Protein AF-A0A1V8UUQ1-F1 (afdb_monomer_lite)

Structure (mmCIF, N/CA/C/O backbone):
data_AF-A0A1V8UUQ1-F1
#
_entry.id   AF-A0A1V8UUQ1-F1
#
loop_
_atom_site.group_PDB
_atom_site.id
_atom_site.type_symbol
_atom_site.label_atom_id
_atom_site.label_alt_id
_atom_site.label_comp_id
_atom_site.label_asym_id
_atom_site.label_entity_id
_atom_site.label_seq_id
_atom_site.pdbx_PDB_ins_code
_atom_site.Cartn_x
_atom_site.Cartn_y
_atom_site.Cartn_z
_atom_site.occupancy
_atom_site.B_iso_or_equiv
_atom_site.auth_seq_id
_atom_site.auth_comp_id
_atom_site.auth_asym_id
_atom_site.auth_atom_id
_atom_site.pdbx_PDB_model_num
ATOM 1 N N . MET A 1 1 ? -31.340 -26.905 70.940 1.00 46.72 1 MET A N 1
ATOM 2 C CA . MET A 1 1 ? -30.505 -25.679 70.904 1.00 46.72 1 MET A CA 1
ATOM 3 C C . MET A 1 1 ? -30.247 -25.117 69.486 1.00 46.72 1 MET A C 1
ATOM 5 O O . MET A 1 1 ? -29.426 -24.225 69.368 1.00 46.72 1 MET A O 1
ATOM 9 N N . ASN A 1 2 ? -30.979 -25.515 68.425 1.00 52.94 2 ASN A N 1
ATOM 10 C CA . ASN A 1 2 ? -30.712 -25.061 67.036 1.00 52.94 2 ASN A CA 1
ATOM 11 C C . ASN A 1 2 ? -31.593 -23.905 66.507 1.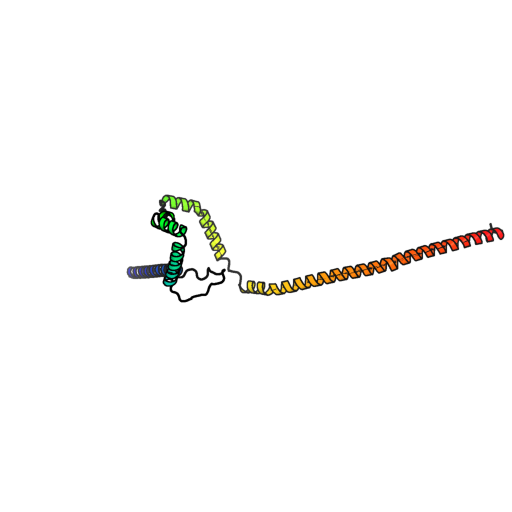00 52.94 2 ASN A C 1
ATOM 13 O O . ASN A 1 2 ? -31.320 -23.375 65.431 1.00 52.94 2 ASN A O 1
ATOM 17 N N . ALA A 1 3 ? -32.635 -23.490 67.236 1.00 52.47 3 ALA A N 1
ATOM 18 C CA . ALA A 1 3 ? -33.565 -22.457 66.761 1.00 52.47 3 ALA A CA 1
ATOM 19 C C . ALA A 1 3 ? -32.987 -21.029 66.850 1.00 52.47 3 ALA A C 1
ATOM 21 O O . ALA A 1 3 ? -33.210 -20.221 65.953 1.00 52.47 3 ALA A O 1
ATOM 22 N N . ASN A 1 4 ? -32.172 -20.733 67.872 1.00 51.66 4 ASN A N 1
ATOM 23 C CA . ASN A 1 4 ? -31.597 -19.392 68.046 1.00 51.66 4 ASN A CA 1
ATOM 24 C C . ASN A 1 4 ? -30.480 -19.078 67.045 1.00 51.66 4 ASN A C 1
ATOM 26 O O . ASN A 1 4 ? -30.336 -17.928 66.649 1.00 51.66 4 ASN A O 1
ATOM 30 N N . SER A 1 5 ? -29.714 -20.079 66.597 1.00 51.94 5 SER A N 1
ATOM 31 C CA . SER A 1 5 ? -28.612 -19.851 65.653 1.00 51.94 5 SER A CA 1
ATOM 32 C C . SER A 1 5 ? -29.128 -19.498 64.250 1.00 51.94 5 SER A C 1
ATOM 34 O O . SER A 1 5 ? -28.604 -18.583 63.626 1.00 51.94 5 SER A O 1
ATOM 36 N N . SER A 1 6 ? -30.229 -20.124 63.817 1.00 55.09 6 SER A N 1
ATOM 37 C CA . SER A 1 6 ? -30.863 -19.851 62.515 1.00 55.09 6 SER A CA 1
ATOM 38 C C . SER A 1 6 ? -31.590 -18.497 62.476 1.00 55.09 6 SER A C 1
ATOM 40 O O . SER A 1 6 ? -31.619 -17.828 61.445 1.00 55.09 6 SER A O 1
ATOM 42 N N . ALA A 1 7 ? -32.160 -18.056 63.605 1.00 55.59 7 ALA A N 1
ATOM 43 C CA . ALA A 1 7 ? -32.765 -16.728 63.716 1.00 55.59 7 ALA A CA 1
ATOM 44 C C . ALA A 1 7 ? -31.702 -15.616 63.644 1.00 55.59 7 ALA A C 1
ATOM 46 O O . ALA A 1 7 ? -31.907 -14.604 62.983 1.00 55.59 7 ALA A O 1
ATOM 47 N N . MET A 1 8 ? -30.538 -15.836 64.261 1.00 54.72 8 MET A N 1
ATOM 48 C CA . MET A 1 8 ? -29.443 -14.864 64.293 1.00 54.72 8 MET A CA 1
ATOM 49 C C . MET A 1 8 ? -28.765 -14.697 62.923 1.00 54.72 8 MET A C 1
ATOM 51 O O . MET A 1 8 ? -28.386 -13.585 62.571 1.00 54.72 8 MET A O 1
ATOM 55 N N . THR A 1 9 ? -28.666 -15.761 62.117 1.00 58.84 9 THR A N 1
ATOM 56 C CA . THR A 1 9 ? -28.134 -15.686 60.742 1.00 58.84 9 THR A CA 1
ATOM 57 C C . THR A 1 9 ? -29.096 -15.030 59.753 1.00 58.84 9 THR A C 1
ATOM 59 O O . THR A 1 9 ? -28.657 -14.382 58.807 1.00 58.84 9 THR A O 1
ATOM 62 N N . ASN A 1 10 ? -30.409 -15.167 59.959 1.00 61.19 10 ASN A N 1
ATOM 63 C CA . ASN A 1 10 ? -31.399 -14.539 59.082 1.00 61.19 10 ASN A CA 1
ATOM 64 C C . ASN A 1 10 ? -31.470 -13.024 59.303 1.00 61.19 10 ASN A C 1
ATOM 66 O O . ASN A 1 10 ? -31.579 -12.276 58.334 1.00 61.19 10 ASN A O 1
ATOM 70 N N . THR A 1 11 ? -31.343 -12.566 60.552 1.00 64.25 11 THR A N 1
ATOM 71 C CA . THR A 1 11 ? -31.292 -11.130 60.861 1.00 64.25 11 THR A CA 1
ATOM 72 C C . THR A 1 11 ? -30.030 -10.483 60.292 1.00 64.25 11 THR A C 1
ATOM 74 O O . THR A 1 11 ? -30.124 -9.460 59.627 1.00 64.25 11 THR A O 1
ATOM 77 N N . THR A 1 12 ? -28.857 -11.114 60.427 1.00 68.31 12 THR A N 1
ATOM 78 C CA . THR A 1 12 ? -27.609 -10.555 59.873 1.00 68.31 12 THR A CA 1
ATOM 79 C C . THR A 1 12 ? -27.590 -10.531 58.344 1.00 68.31 12 THR A C 1
ATOM 81 O O . THR A 1 12 ? -27.044 -9.599 57.751 1.00 68.31 12 THR A O 1
ATOM 84 N N . MET A 1 13 ? -28.215 -11.511 57.679 1.00 64.00 13 MET A N 1
ATOM 85 C CA . MET A 1 13 ? -28.396 -11.474 56.225 1.00 64.00 13 MET A CA 1
ATOM 86 C C . MET A 1 13 ? -29.373 -10.380 55.781 1.00 64.00 13 MET A C 1
ATOM 88 O O . MET A 1 13 ? -29.101 -9.709 54.784 1.00 64.00 13 MET A O 1
ATOM 92 N N . ALA A 1 14 ? -30.470 -10.159 56.512 1.00 71.00 14 ALA A N 1
ATOM 93 C CA . ALA A 1 14 ? -31.404 -9.068 56.230 1.00 71.00 14 ALA A CA 1
ATOM 94 C C . ALA A 1 14 ? -30.738 -7.692 56.419 1.00 71.00 14 ALA A C 1
ATOM 96 O O . ALA A 1 14 ? -30.859 -6.818 55.558 1.00 71.00 14 ALA A O 1
ATOM 97 N N . ASP A 1 15 ? -29.944 -7.525 57.477 1.00 75.38 15 ASP A N 1
ATOM 98 C CA . ASP A 1 15 ? -29.190 -6.296 57.737 1.00 75.38 15 ASP A CA 1
ATOM 99 C C . ASP A 1 15 ? -28.180 -6.014 56.612 1.00 75.38 15 ASP A C 1
ATOM 101 O O . ASP A 1 15 ? -28.097 -4.898 56.100 1.00 75.38 15 ASP A O 1
ATOM 105 N N . HIS A 1 16 ? -27.470 -7.034 56.128 1.00 79.50 16 HIS A N 1
ATOM 106 C CA . HIS A 1 16 ? -26.532 -6.875 55.015 1.00 79.50 16 HIS A CA 1
ATOM 107 C C . HIS A 1 16 ? -27.228 -6.526 53.686 1.00 79.50 16 HIS A C 1
ATOM 109 O O . HIS A 1 16 ? -26.730 -5.695 52.923 1.00 79.50 16 HIS A O 1
ATOM 115 N N . GLN A 1 17 ? -28.396 -7.113 53.409 1.00 80.31 17 GLN A N 1
ATOM 116 C CA . GLN A 1 17 ? -29.186 -6.797 52.213 1.00 80.31 17 GLN A CA 1
ATOM 117 C C . GLN A 1 17 ? -29.691 -5.349 52.222 1.00 80.31 17 GLN A C 1
ATOM 119 O O . GLN A 1 17 ? -29.630 -4.670 51.194 1.00 80.31 17 GLN A O 1
ATOM 124 N N . THR A 1 18 ? -30.131 -4.839 53.375 1.00 89.94 18 THR A N 1
ATOM 125 C CA . THR A 1 18 ? -30.572 -3.438 53.485 1.00 89.94 18 THR A CA 1
ATOM 126 C C . THR A 1 18 ? -29.416 -2.458 53.291 1.00 89.94 18 THR A C 1
ATOM 128 O O . THR A 1 18 ? -29.567 -1.469 52.574 1.00 89.94 18 THR A O 1
ATOM 131 N N . VAL A 1 19 ? -28.231 -2.753 53.835 1.00 90.81 19 VAL A N 1
ATOM 132 C CA . VAL A 1 19 ? -27.026 -1.936 53.621 1.00 90.81 19 VAL A CA 1
ATOM 133 C C . VAL A 1 19 ? -26.612 -1.930 52.149 1.00 90.81 19 VAL A C 1
ATOM 135 O O . VAL A 1 19 ? -26.262 -0.875 51.617 1.00 90.81 19 VAL A O 1
ATOM 138 N N . GLN A 1 20 ? -26.697 -3.069 51.459 1.00 88.31 20 GLN A N 1
ATOM 139 C CA . GLN A 1 20 ? -26.403 -3.138 50.027 1.00 88.31 20 GLN A CA 1
ATOM 140 C C . GLN A 1 20 ? -27.400 -2.338 49.178 1.00 88.31 20 GLN A C 1
ATOM 142 O O . GLN A 1 20 ? -26.966 -1.626 48.268 1.00 88.31 20 GLN A O 1
ATOM 147 N N . ASP A 1 21 ? -28.703 -2.387 49.478 1.00 89.62 21 ASP A N 1
ATOM 148 C CA . ASP A 1 21 ? -29.697 -1.572 48.763 1.00 89.62 21 ASP A CA 1
ATOM 149 C C . ASP A 1 21 ? -29.485 -0.073 49.028 1.00 89.62 21 ASP A C 1
ATOM 151 O O . ASP A 1 21 ? -29.494 0.741 48.102 1.00 89.62 21 ASP A O 1
ATOM 155 N N . LEU A 1 22 ? -29.176 0.303 50.274 1.00 93.00 22 LEU A N 1
ATOM 156 C CA . LEU A 1 22 ? -28.817 1.679 50.622 1.00 93.00 22 LEU A CA 1
ATOM 157 C C . LEU A 1 22 ? -27.557 2.140 49.887 1.00 93.00 22 LEU A C 1
ATOM 159 O O . LEU A 1 22 ? -27.530 3.248 49.352 1.00 93.00 22 LEU A O 1
ATOM 163 N N . GLN A 1 23 ? -26.534 1.293 49.786 1.00 91.06 23 GLN A N 1
ATOM 164 C CA . GLN A 1 23 ? -25.314 1.614 49.053 1.00 91.06 23 GLN A CA 1
ATOM 165 C C . GLN A 1 23 ? -25.575 1.746 47.545 1.00 91.06 23 GLN A C 1
ATOM 167 O O . GLN A 1 23 ? -25.037 2.653 46.906 1.00 91.06 23 GLN A O 1
ATOM 172 N N . ALA A 1 24 ? -26.405 0.879 46.962 1.00 87.44 24 ALA A N 1
ATOM 173 C CA . ALA A 1 24 ? -26.795 0.963 45.557 1.00 87.44 24 ALA A CA 1
ATOM 174 C C . ALA A 1 24 ? -27.589 2.247 45.271 1.00 87.44 24 ALA A C 1
ATOM 176 O O . ALA A 1 24 ? -27.317 2.946 44.290 1.00 87.44 24 ALA A O 1
ATOM 177 N N . ARG A 1 25 ? -28.523 2.606 46.157 1.00 91.56 25 ARG A N 1
ATOM 178 C CA . ARG A 1 25 ? -29.279 3.862 46.090 1.00 91.56 25 ARG A CA 1
ATOM 179 C C . ARG A 1 25 ? -28.373 5.079 46.234 1.00 91.56 25 ARG A C 1
ATOM 181 O O . ARG A 1 25 ? -28.502 6.012 45.448 1.00 91.56 25 ARG A O 1
ATOM 188 N N . LEU A 1 26 ? -27.424 5.057 47.170 1.00 89.19 26 LEU A N 1
ATOM 189 C CA . LEU A 1 26 ? -26.479 6.153 47.372 1.00 89.19 26 LEU A CA 1
ATOM 190 C C . LEU A 1 26 ? -25.605 6.341 46.132 1.00 89.19 26 LEU A C 1
ATOM 192 O O . LEU A 1 26 ? -25.512 7.452 45.631 1.00 89.19 26 LEU A O 1
ATOM 196 N N . LYS A 1 27 ? -25.079 5.258 45.548 1.00 82.62 27 LYS A N 1
ATOM 197 C CA . LYS A 1 27 ? -24.333 5.314 44.280 1.00 82.62 27 LYS A CA 1
ATOM 198 C C . LYS A 1 27 ? -25.161 5.914 43.140 1.00 82.62 27 LYS A C 1
ATOM 200 O O . LYS A 1 27 ? -24.639 6.731 42.387 1.00 82.62 27 LYS A O 1
ATOM 205 N N . ARG A 1 28 ? -26.448 5.566 43.029 1.00 83.81 28 ARG A N 1
ATOM 206 C CA . ARG A 1 28 ? -27.361 6.160 42.033 1.00 83.81 28 ARG A CA 1
ATOM 207 C C . ARG A 1 28 ? -27.616 7.646 42.288 1.00 83.81 28 ARG A C 1
ATOM 209 O O . ARG A 1 28 ? -27.615 8.417 41.336 1.00 83.81 28 ARG A O 1
ATOM 216 N N . LEU A 1 29 ? -27.793 8.060 43.544 1.00 84.94 29 LEU A N 1
ATOM 217 C CA . LEU A 1 29 ? -27.952 9.473 43.904 1.00 84.94 29 LEU A CA 1
ATOM 218 C C . LEU A 1 29 ? -26.674 10.266 43.629 1.00 84.94 29 LEU A C 1
ATOM 220 O O . LEU A 1 29 ? -26.731 11.341 43.039 1.00 84.94 29 LEU A O 1
ATOM 224 N N . THR A 1 30 ? -25.513 9.718 43.984 1.00 80.94 30 THR A N 1
ATOM 225 C CA . THR A 1 30 ? -24.217 10.319 43.669 1.00 80.94 30 THR A CA 1
ATOM 226 C C . THR A 1 30 ? -24.045 10.458 42.160 1.00 80.94 30 THR A C 1
ATOM 228 O O . THR A 1 30 ? -23.657 11.530 41.707 1.00 80.94 30 THR A O 1
ATOM 231 N N . PHE A 1 31 ? -24.404 9.433 41.384 1.00 77.81 31 PHE A N 1
ATOM 232 C CA . PHE A 1 31 ? -24.372 9.485 39.923 1.00 77.81 31 PHE A CA 1
ATOM 233 C C . PHE A 1 31 ? -25.334 10.533 39.348 1.00 77.81 31 PHE A C 1
ATOM 235 O O . PHE A 1 31 ? -24.944 11.308 38.486 1.00 77.81 31 PHE A O 1
ATOM 242 N N . ALA A 1 32 ? -26.568 10.617 39.847 1.00 78.69 32 ALA A N 1
ATOM 243 C CA . ALA A 1 32 ? -27.540 11.605 39.381 1.00 78.69 32 ALA A CA 1
ATOM 244 C C . ALA A 1 32 ? -27.110 13.052 39.683 1.00 78.69 32 ALA A C 1
ATOM 246 O O . ALA A 1 32 ? -27.378 13.952 38.893 1.00 78.69 32 ALA A O 1
ATOM 247 N N . ILE A 1 33 ? -26.437 13.278 40.817 1.00 76.00 33 ILE A N 1
ATOM 248 C CA . ILE A 1 33 ? -26.009 14.614 41.255 1.00 76.00 33 ILE A CA 1
ATOM 249 C C . ILE A 1 33 ? -24.725 15.067 40.552 1.00 76.00 33 ILE A C 1
ATOM 251 O O . ILE A 1 33 ? -24.602 16.241 40.210 1.00 76.00 33 ILE A O 1
ATOM 255 N N . HIS A 1 34 ? -23.765 14.163 40.349 1.00 74.25 34 HIS A N 1
ATOM 256 C CA . HIS A 1 34 ? -22.460 14.505 39.771 1.00 74.25 34 HIS A CA 1
ATOM 257 C C . HIS A 1 34 ? -22.398 14.255 38.258 1.00 74.25 34 HIS A C 1
ATOM 259 O O . HIS A 1 34 ? -21.499 14.764 37.592 1.00 74.25 34 HIS A O 1
ATOM 265 N N . GLY A 1 35 ? -23.369 13.514 37.711 1.00 65.81 35 GLY A N 1
ATOM 266 C CA . GLY A 1 35 ? -23.371 13.043 36.331 1.00 65.81 35 GLY A CA 1
ATOM 267 C C . GLY A 1 35 ? -22.239 12.052 36.049 1.00 65.81 35 GLY A C 1
ATOM 268 O O . GLY A 1 35 ? -21.327 11.854 36.853 1.00 65.81 35 GLY A O 1
ATOM 269 N N . ASP A 1 36 ? -22.274 11.426 34.874 1.00 60.62 36 ASP A N 1
ATOM 270 C CA . ASP A 1 36 ? -21.120 10.685 34.371 1.00 60.62 36 ASP A CA 1
ATOM 271 C C . ASP A 1 36 ? -20.040 11.680 33.917 1.00 60.62 36 ASP A C 1
ATOM 273 O O . ASP A 1 36 ? -20.058 12.188 32.793 1.00 60.62 36 ASP A O 1
ATOM 277 N N . GLY A 1 37 ? -19.102 11.994 34.811 1.00 52.25 37 GLY A N 1
ATOM 278 C CA . GLY A 1 37 ? -17.949 12.838 34.495 1.00 52.25 37 GLY A CA 1
ATOM 279 C C . GLY A 1 37 ? -17.034 12.257 33.406 1.00 52.25 37 GLY A C 1
ATOM 280 O O . GLY A 1 37 ? -16.211 12.992 32.868 1.00 52.25 37 GLY A O 1
ATOM 281 N N . SER A 1 38 ? -17.180 10.972 33.055 1.00 45.28 38 SER A N 1
ATOM 282 C CA . SER A 1 38 ? -16.368 10.280 32.045 1.00 45.28 38 SER A CA 1
ATOM 283 C C . SER A 1 38 ? -16.995 10.259 30.643 1.00 45.28 38 SER A C 1
ATOM 285 O O . SER A 1 38 ? -16.272 10.156 29.652 1.00 45.28 38 SER A O 1
ATOM 287 N N . ALA A 1 39 ? -18.313 10.438 30.505 1.00 43.91 39 ALA A N 1
ATOM 288 C CA . ALA A 1 39 ? -18.975 10.432 29.193 1.00 43.91 39 ALA A CA 1
ATOM 289 C C . ALA A 1 39 ? -18.789 11.735 28.385 1.00 43.91 39 ALA A C 1
ATOM 291 O O . ALA A 1 39 ? -19.080 11.776 27.190 1.00 43.91 39 ALA A O 1
ATOM 29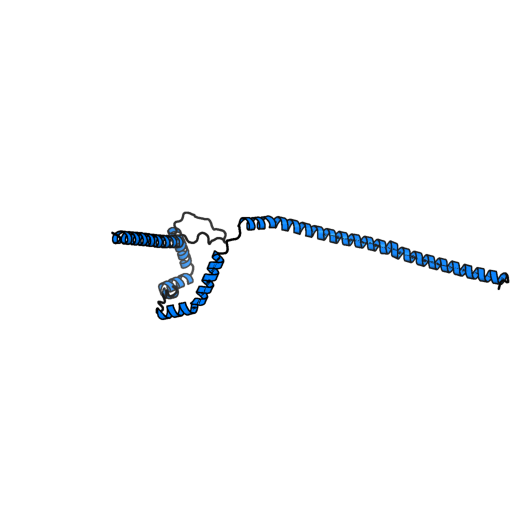2 N N . ARG A 1 40 ? -18.252 12.805 28.990 1.00 44.69 40 ARG A N 1
ATOM 293 C CA . ARG A 1 40 ? -17.857 14.044 28.289 1.00 44.69 40 ARG A CA 1
ATOM 294 C C . ARG A 1 40 ? -16.439 13.950 27.711 1.00 44.69 40 ARG A C 1
ATOM 296 O O . ARG A 1 40 ? -15.647 14.878 27.834 1.00 44.69 40 ARG A O 1
ATOM 303 N N . THR A 1 41 ? -16.112 12.839 27.064 1.00 43.66 41 THR A N 1
ATOM 304 C CA . THR A 1 41 ? -14.848 12.689 26.333 1.00 43.66 41 THR A CA 1
ATOM 305 C C . THR A 1 41 ? -15.133 12.931 24.854 1.00 43.66 41 THR A C 1
ATOM 307 O O . THR A 1 41 ? -15.503 12.012 24.133 1.00 43.66 41 THR A O 1
ATOM 310 N N . GLY A 1 42 ? -15.046 14.186 24.400 1.00 40.59 42 GLY A N 1
ATOM 311 C CA . GLY A 1 42 ? -15.199 14.485 22.970 1.00 40.59 42 GLY A CA 1
ATOM 312 C C . GLY A 1 42 ? -15.318 15.953 22.562 1.00 40.59 42 GLY A C 1
ATOM 313 O O . GLY A 1 42 ? -15.118 16.252 21.390 1.00 40.59 42 GLY A O 1
ATOM 314 N N . LEU A 1 43 ? -15.592 16.884 23.483 1.00 37.47 43 LEU A N 1
ATOM 315 C CA . LEU A 1 43 ? -15.574 18.322 23.180 1.00 37.47 43 LEU A CA 1
ATOM 316 C C . LEU A 1 43 ? -14.490 19.042 23.996 1.00 37.47 43 LEU A C 1
ATOM 318 O O . LEU A 1 43 ? -14.326 18.733 25.180 1.00 37.47 43 LEU A O 1
ATOM 322 N N . PRO A 1 44 ? -13.765 20.012 23.403 1.00 40.72 44 PRO A N 1
ATOM 323 C CA . PRO A 1 44 ? -12.815 20.830 24.138 1.00 40.72 44 PRO A CA 1
ATOM 324 C C . PRO A 1 44 ? -13.555 21.607 25.231 1.00 40.72 44 PRO A C 1
ATOM 326 O O . PRO A 1 44 ? -14.541 22.303 24.994 1.00 40.72 44 PRO A O 1
ATOM 329 N N . SER A 1 45 ? -13.070 21.418 26.451 1.00 36.16 45 SER A N 1
ATOM 330 C CA . SER A 1 45 ? -13.603 21.953 27.697 1.00 36.16 45 SER A CA 1
ATOM 331 C C . SER A 1 45 ? -13.625 23.492 27.695 1.00 36.16 45 SER A C 1
ATOM 333 O O . SER A 1 45 ? -12.552 24.093 27.592 1.00 36.16 45 SER A O 1
ATOM 335 N N . PRO A 1 46 ? -14.774 24.174 27.879 1.00 40.19 46 PRO A N 1
ATOM 336 C CA . PRO A 1 46 ? -14.748 25.515 28.435 1.00 40.19 46 PRO A CA 1
ATOM 337 C C . PRO A 1 46 ? -14.411 25.377 29.923 1.00 40.19 46 PRO A C 1
ATOM 339 O O . PRO A 1 46 ? -15.211 24.871 30.703 1.00 40.19 46 PRO A O 1
ATOM 342 N N . THR A 1 47 ? -13.178 25.754 30.266 1.00 42.41 47 THR A N 1
ATOM 343 C CA . THR A 1 47 ? -12.676 26.098 31.608 1.00 42.41 47 THR A CA 1
ATOM 344 C C . THR A 1 47 ? -13.395 25.414 32.775 1.00 42.41 47 THR A C 1
ATOM 346 O O . THR A 1 47 ? -14.430 25.862 33.270 1.00 42.41 47 THR A O 1
ATOM 349 N N . GLN A 1 48 ? -12.779 24.336 33.243 1.00 46.38 48 GLN A N 1
ATOM 350 C CA . GLN A 1 48 ? -13.093 23.664 34.492 1.00 46.38 48 GLN A CA 1
ATOM 351 C C . GLN A 1 48 ? -13.081 24.650 35.676 1.00 46.38 48 GLN A C 1
ATOM 353 O O . GLN A 1 48 ? -12.026 24.969 36.211 1.00 46.38 48 GLN A O 1
ATOM 358 N N . ASN A 1 49 ? -14.260 25.081 36.129 1.00 41.41 49 ASN A N 1
ATOM 359 C CA . ASN A 1 49 ? -14.460 25.590 37.487 1.00 41.41 49 ASN A CA 1
ATOM 360 C C . ASN A 1 49 ? -14.822 24.405 38.394 1.00 41.41 49 ASN A C 1
ATOM 362 O O . ASN A 1 49 ? -15.970 24.242 38.823 1.00 41.41 49 ASN A O 1
ATOM 366 N N . HIS A 1 50 ? -13.829 23.549 38.643 1.00 45.41 50 HIS A N 1
ATOM 367 C CA . HIS A 1 50 ? -13.907 22.442 39.597 1.00 45.41 50 HIS A CA 1
ATOM 368 C C . HIS A 1 50 ? -13.946 23.006 41.019 1.00 45.41 50 HIS A C 1
ATOM 370 O O . HIS A 1 50 ? -12.917 23.261 41.634 1.00 45.41 50 HIS A O 1
ATOM 376 N N . GLY A 1 51 ? -15.153 23.270 41.510 1.00 50.44 51 GLY A N 1
ATOM 377 C CA . GLY A 1 51 ? -15.390 23.831 42.842 1.00 50.44 51 GLY A CA 1
ATOM 378 C C . GLY A 1 51 ? -16.784 24.428 43.028 1.00 50.44 51 GLY A C 1
ATOM 379 O O . GLY A 1 51 ? -17.205 24.670 44.157 1.00 50.44 51 GLY A O 1
ATOM 380 N N . SER A 1 52 ? -17.545 24.639 41.949 1.00 55.44 52 SER A N 1
ATOM 381 C CA . SER A 1 52 ? -18.940 25.064 42.075 1.00 55.44 52 SER A CA 1
ATOM 382 C C . SER A 1 52 ? -19.824 23.868 42.438 1.00 55.44 52 SER A C 1
ATOM 384 O O . SER A 1 52 ? -19.994 22.936 41.658 1.00 55.44 52 SER A O 1
ATOM 386 N N . HIS A 1 53 ? -20.382 23.892 43.651 1.00 68.69 53 HIS A N 1
ATOM 387 C CA . HIS A 1 53 ? -21.412 22.956 44.103 1.00 68.69 53 HIS A CA 1
ATOM 388 C C . HIS A 1 53 ? -22.495 22.806 43.008 1.00 68.69 53 HIS A C 1
ATOM 390 O O . HIS A 1 53 ? -22.878 23.824 42.424 1.00 68.69 53 HIS A O 1
ATOM 396 N N . PRO A 1 54 ? -23.047 21.608 42.730 1.00 67.75 54 PRO A N 1
ATOM 397 C CA . PRO A 1 54 ? -24.037 21.409 41.658 1.00 67.75 54 PRO A CA 1
ATOM 398 C C . PRO A 1 54 ? -25.240 22.358 41.791 1.00 67.75 54 PRO A C 1
ATOM 400 O O . PRO A 1 54 ? -25.762 22.872 40.807 1.00 67.75 54 PRO A O 1
ATOM 403 N N . ALA A 1 55 ? -25.617 22.703 43.026 1.00 73.62 55 ALA A N 1
ATOM 404 C CA . ALA A 1 55 ? -26.641 23.717 43.293 1.00 73.62 55 ALA A CA 1
ATOM 405 C C . ALA A 1 55 ? -26.281 25.136 42.798 1.00 73.62 55 ALA A C 1
ATOM 407 O O . ALA A 1 55 ? -27.177 25.883 42.414 1.00 73.62 55 ALA A O 1
ATOM 408 N N . ALA A 1 56 ? -25.004 25.531 42.815 1.00 75.69 56 ALA A N 1
ATOM 409 C CA . ALA A 1 56 ? -24.551 26.813 42.272 1.00 75.69 56 ALA A CA 1
ATOM 410 C C . ALA A 1 56 ? -24.616 26.809 40.738 1.00 75.69 56 ALA A C 1
ATOM 412 O O . ALA A 1 56 ? -25.171 27.734 40.154 1.00 75.69 56 ALA A O 1
ATOM 413 N N . GLN A 1 57 ? -24.186 25.715 40.099 1.00 75.38 57 GLN A N 1
ATOM 414 C CA . GLN A 1 57 ? -24.285 25.554 38.644 1.00 75.38 57 GLN A CA 1
ATOM 415 C C . GLN A 1 57 ? -25.738 25.585 38.159 1.00 75.38 57 GLN A C 1
ATOM 417 O O . GLN A 1 57 ? -26.049 26.273 37.191 1.00 75.38 57 GLN A O 1
ATOM 422 N N . ILE A 1 58 ? -26.653 24.901 38.858 1.00 82.00 58 ILE A N 1
ATOM 423 C CA . ILE A 1 58 ? -28.090 24.931 38.541 1.00 82.00 58 ILE A CA 1
ATOM 424 C C . ILE A 1 58 ? -28.652 26.352 38.681 1.00 82.00 58 ILE A C 1
ATOM 426 O O . ILE A 1 58 ? -29.462 26.773 37.856 1.00 82.00 58 ILE A O 1
ATOM 430 N N . LYS A 1 59 ? -28.227 27.114 39.698 1.00 82.50 59 LYS A N 1
ATOM 431 C CA . LYS A 1 59 ? -28.641 28.517 39.867 1.00 82.50 59 LYS A CA 1
ATOM 432 C C . LYS A 1 59 ? -28.124 29.406 38.736 1.00 82.50 59 LYS A C 1
ATOM 434 O O . LYS A 1 59 ? -28.891 30.228 38.235 1.00 82.50 59 LYS A O 1
ATOM 439 N N . ASP A 1 60 ? -26.883 29.215 38.299 1.00 83.94 60 ASP A N 1
ATOM 440 C CA . ASP A 1 60 ? -26.299 29.968 37.185 1.00 83.94 60 ASP A CA 1
ATOM 441 C C . ASP A 1 60 ? -26.986 29.639 35.856 1.00 83.94 60 ASP A C 1
ATOM 443 O O . ASP A 1 60 ? -27.409 30.548 35.140 1.00 83.94 60 ASP A O 1
ATOM 447 N N . LEU A 1 61 ? -27.203 28.351 35.569 1.00 82.44 61 LEU A N 1
ATOM 448 C CA . LEU A 1 61 ? -27.992 27.885 34.425 1.00 82.44 61 LEU A CA 1
ATOM 449 C C . LEU A 1 61 ? -29.408 28.455 34.456 1.00 82.44 61 LEU A C 1
ATOM 451 O O . LEU A 1 61 ? -29.894 28.953 33.446 1.00 82.44 61 LEU A O 1
ATOM 455 N N . ARG A 1 62 ? -30.066 28.451 35.619 1.00 82.88 62 ARG A N 1
ATOM 456 C CA . ARG A 1 62 ? -31.397 29.045 35.773 1.00 82.88 62 ARG A CA 1
ATOM 457 C C . ARG A 1 62 ? -31.380 30.545 35.495 1.00 82.88 62 ARG A C 1
ATOM 459 O O . ARG A 1 62 ? -32.276 31.033 34.814 1.00 82.88 62 ARG A O 1
ATOM 466 N N . ARG A 1 63 ? -30.365 31.273 35.965 1.00 85.62 63 ARG A N 1
ATOM 467 C CA . ARG A 1 63 ? -30.210 32.709 35.695 1.00 85.62 63 ARG A CA 1
ATOM 468 C C . ARG A 1 63 ? -29.986 32.984 34.207 1.00 85.62 63 ARG A C 1
ATOM 470 O O . ARG A 1 63 ? -30.565 33.930 33.679 1.00 85.62 63 ARG A O 1
ATOM 477 N N . GLN A 1 64 ? -29.187 32.157 33.534 1.00 82.75 64 GLN A N 1
ATOM 478 C CA . GLN A 1 64 ? -28.981 32.230 32.087 1.00 82.75 64 GLN A CA 1
ATOM 479 C C . GLN A 1 64 ? -30.275 31.917 31.329 1.00 82.75 64 GLN A C 1
ATOM 481 O O . GLN A 1 64 ? -30.697 32.700 30.490 1.00 82.75 64 GLN A O 1
ATOM 486 N N . LEU A 1 65 ? -30.982 30.842 31.673 1.00 80.94 65 LEU A N 1
ATOM 487 C CA . LEU A 1 65 ? -32.267 30.515 31.050 1.00 80.94 65 LEU A CA 1
ATOM 488 C C . LEU A 1 65 ? -33.310 31.614 31.267 1.00 80.94 65 LEU A C 1
ATOM 490 O O . LEU A 1 65 ? -34.059 31.934 30.351 1.00 80.94 65 LEU A O 1
ATOM 494 N N . GLN A 1 66 ? -33.325 32.249 32.439 1.00 82.50 66 GLN A N 1
ATOM 495 C CA . GLN A 1 66 ? -34.236 33.354 32.724 1.00 82.50 66 GLN A CA 1
ATOM 496 C C . GLN A 1 66 ? -33.880 34.628 31.940 1.00 82.50 66 GLN A C 1
ATOM 498 O O . GLN A 1 66 ? -34.780 35.370 31.548 1.00 82.50 66 GLN A O 1
ATOM 503 N N . SER A 1 67 ? -32.596 34.866 31.644 1.00 83.06 67 SER A N 1
ATOM 504 C CA . SER A 1 67 ? -32.182 35.956 30.749 1.00 83.06 67 SER A CA 1
ATOM 505 C C . SER A 1 67 ? -32.451 35.648 29.270 1.00 83.06 67 SER A C 1
ATOM 507 O O . SER A 1 67 ? -32.719 36.562 28.492 1.00 83.06 67 SER A O 1
ATOM 509 N N . LEU A 1 68 ? -32.437 34.373 28.872 1.00 79.38 68 LEU A N 1
ATOM 510 C CA . LEU A 1 68 ? -32.886 33.925 27.550 1.00 79.38 68 LEU A CA 1
ATOM 511 C C . LEU A 1 68 ? -34.413 34.018 27.398 1.00 79.38 68 LEU A C 1
ATOM 513 O O . LEU A 1 68 ? -34.897 34.438 26.345 1.00 79.38 68 LEU A O 1
ATOM 517 N N . ALA A 1 69 ? -35.166 33.699 28.452 1.00 79.06 69 ALA A N 1
ATOM 518 C CA . ALA A 1 69 ? -36.623 33.809 28.479 1.00 79.06 69 ALA A CA 1
ATOM 519 C C . ALA A 1 69 ? -37.100 35.263 28.351 1.00 79.06 69 ALA A C 1
ATOM 521 O O . ALA A 1 69 ? -38.080 35.524 27.663 1.00 79.06 69 ALA A O 1
ATOM 522 N N . SER A 1 70 ? -36.386 36.229 28.945 1.00 79.00 70 SER A N 1
ATOM 523 C CA . SER A 1 70 ? -36.713 37.652 28.767 1.00 79.00 70 SER A CA 1
ATOM 524 C C . SER A 1 70 ? -36.337 38.198 27.386 1.00 79.00 70 SER A C 1
ATOM 526 O O . SER A 1 70 ? -36.901 39.199 26.953 1.00 79.00 70 SER A O 1
ATOM 528 N N . ARG A 1 71 ? -35.400 37.550 26.680 1.00 80.81 71 ARG A N 1
ATOM 529 C CA . ARG A 1 71 ? -34.947 37.950 25.338 1.00 80.81 71 ARG A CA 1
ATOM 530 C C . ARG A 1 71 ? -35.734 37.311 24.196 1.00 80.81 71 ARG A C 1
ATOM 532 O O . ARG A 1 71 ? -35.715 37.855 23.097 1.00 80.81 71 ARG A O 1
ATOM 539 N N . SER A 1 72 ? -36.389 36.173 24.419 1.00 82.50 72 SER A N 1
ATOM 540 C CA . SER A 1 72 ? -37.079 35.422 23.364 1.00 82.50 72 SER A CA 1
ATOM 541 C C . SER A 1 72 ? -38.517 35.079 23.758 1.00 82.50 72 SER A C 1
ATOM 543 O O . SER A 1 72 ? -38.763 34.304 24.680 1.00 82.50 72 SER A O 1
ATOM 545 N N . GLY A 1 73 ? -39.483 35.643 23.025 1.00 81.44 73 GLY A N 1
ATOM 546 C CA . GLY A 1 73 ? -40.915 35.420 23.270 1.00 81.44 73 GLY A CA 1
ATOM 547 C C . GLY A 1 73 ? -41.323 33.947 23.170 1.00 81.44 73 GLY A C 1
ATOM 548 O O . GLY A 1 73 ? -42.092 33.475 23.997 1.00 81.44 73 GLY A O 1
ATOM 549 N N . ALA A 1 74 ? -40.710 33.192 22.253 1.00 80.44 74 ALA A N 1
ATOM 550 C CA . ALA A 1 74 ? -40.961 31.760 22.083 1.00 80.44 74 ALA A CA 1
ATOM 551 C C . ALA A 1 74 ? -40.603 30.925 23.329 1.00 80.44 74 ALA A C 1
ATOM 553 O O . ALA A 1 74 ? -41.307 29.978 23.662 1.00 80.44 74 ALA A O 1
ATOM 554 N N . VAL A 1 75 ? -39.536 31.277 24.061 1.00 79.06 75 VAL A N 1
ATOM 555 C CA . VAL A 1 75 ? -39.188 30.580 25.314 1.00 79.06 75 VAL A CA 1
ATOM 556 C C . VAL A 1 75 ? -40.211 30.896 26.402 1.00 79.06 75 VAL A C 1
ATOM 558 O O . VAL A 1 75 ? -40.557 30.018 27.187 1.00 79.06 75 VAL A O 1
ATOM 561 N N . ASN A 1 76 ? -40.739 32.121 26.431 1.00 80.06 76 ASN A N 1
ATOM 562 C CA . ASN A 1 76 ? -41.804 32.486 27.360 1.00 80.06 76 ASN A CA 1
ATOM 563 C C . ASN A 1 76 ? -43.115 31.748 27.038 1.00 80.06 76 ASN A C 1
ATOM 565 O O . ASN A 1 76 ? -43.771 31.260 27.950 1.00 80.06 76 ASN A O 1
ATOM 569 N N . GLU A 1 77 ? -43.453 31.582 25.757 1.00 80.88 77 GLU A N 1
ATOM 570 C CA . GLU A 1 77 ? -44.593 30.764 25.326 1.00 80.88 77 GLU A CA 1
ATOM 571 C C . GLU A 1 77 ? -44.424 29.297 25.726 1.00 80.88 77 GLU A C 1
ATOM 573 O O . GLU A 1 77 ? -45.348 28.718 26.285 1.00 80.88 77 GLU A O 1
ATOM 578 N N . VAL A 1 78 ? -43.240 28.703 25.540 1.00 81.19 78 VAL A N 1
ATOM 579 C CA . VAL A 1 78 ? -42.970 27.319 25.970 1.00 81.19 78 VAL A CA 1
ATOM 580 C C . VAL A 1 78 ? -43.039 27.174 27.492 1.00 81.19 78 VAL A C 1
ATOM 582 O O . VAL A 1 78 ? -43.580 26.187 27.980 1.00 81.19 78 VAL A O 1
ATOM 585 N N . LEU A 1 79 ? -42.546 28.150 28.260 1.00 80.50 79 LEU A N 1
ATOM 586 C CA . LEU A 1 79 ? -42.655 28.137 29.723 1.00 80.50 79 LEU A CA 1
ATOM 587 C C . LEU A 1 79 ? -44.105 28.309 30.196 1.00 80.50 79 LEU A C 1
ATOM 589 O O . LEU A 1 79 ? -44.514 27.654 31.153 1.00 80.50 79 LEU A O 1
ATOM 593 N N . GLN A 1 80 ? -44.900 29.142 29.521 1.00 82.31 80 GLN A N 1
ATOM 594 C CA . GLN A 1 80 ? -46.336 29.262 29.782 1.00 82.31 80 GLN A CA 1
ATOM 595 C C . GLN A 1 80 ? -47.078 27.982 29.402 1.00 82.31 80 GLN A C 1
ATOM 597 O O . GLN A 1 80 ? -47.949 27.535 30.147 1.00 82.31 80 GLN A O 1
ATOM 602 N N . LEU A 1 81 ? -46.696 27.347 28.295 1.00 81.94 81 LEU A N 1
ATOM 603 C CA . LEU A 1 81 ? -47.245 26.067 27.872 1.00 81.94 81 LEU A CA 1
ATOM 604 C C . LEU A 1 81 ? -46.895 24.965 28.880 1.00 81.94 81 LEU A C 1
ATOM 606 O O . LEU A 1 81 ? -47.768 24.193 29.251 1.00 81.94 81 LEU A O 1
ATOM 610 N N . GLN A 1 82 ? -45.660 24.941 29.391 1.00 83.31 82 GLN A N 1
ATOM 611 C CA . GLN A 1 82 ? -45.219 24.027 30.448 1.00 83.31 82 GLN A CA 1
ATOM 612 C C . GLN A 1 82 ? -45.980 24.251 31.760 1.00 83.31 82 GLN A C 1
ATOM 614 O O . GLN A 1 82 ? -46.337 23.287 32.431 1.00 83.31 82 GLN A O 1
ATOM 619 N N . ALA A 1 83 ? -46.223 25.509 32.137 1.00 81.25 83 ALA A N 1
ATOM 620 C CA . ALA A 1 83 ? -46.968 25.847 33.347 1.00 81.25 83 ALA A CA 1
ATOM 621 C C . ALA A 1 83 ? -48.459 25.490 33.231 1.00 81.25 83 ALA A C 1
ATOM 623 O O . ALA A 1 83 ? -49.072 25.090 34.217 1.00 81.25 83 ALA A O 1
ATOM 624 N N . THR A 1 84 ? -49.029 25.627 32.032 1.00 84.19 84 THR A N 1
ATOM 625 C CA . THR A 1 84 ? -50.451 25.359 31.763 1.00 84.19 84 THR A CA 1
ATOM 626 C C . THR A 1 84 ? -50.715 23.872 31.527 1.00 84.19 84 THR A C 1
ATOM 628 O O . THR A 1 84 ? -51.742 23.348 31.947 1.00 84.19 84 THR A O 1
ATOM 631 N N . TYR A 1 85 ? -49.770 23.180 30.889 1.00 80.00 85 TYR A N 1
ATOM 632 C CA . TYR A 1 85 ? -49.872 21.775 30.507 1.00 80.00 85 TYR A CA 1
ATOM 633 C C . TYR A 1 85 ? -48.570 21.022 30.828 1.00 80.00 85 TYR A C 1
ATOM 635 O O . TYR A 1 85 ? -47.833 20.623 29.920 1.00 80.00 85 TYR A O 1
ATOM 643 N N . PRO A 1 86 ? -48.279 20.770 32.118 1.00 75.00 86 PRO A N 1
ATOM 644 C CA . PRO A 1 86 ? -47.101 19.996 32.520 1.00 75.00 86 PRO A CA 1
ATOM 645 C C . PRO A 1 86 ? -47.119 18.556 31.968 1.00 75.00 86 PRO A C 1
ATOM 647 O O . PRO A 1 86 ? -46.061 17.953 31.782 1.00 75.00 86 PRO A O 1
ATOM 650 N N . GLU A 1 87 ? -48.313 18.045 31.652 1.00 67.75 87 GLU A N 1
ATOM 651 C CA . GLU A 1 87 ? -48.595 16.736 31.039 1.00 67.75 87 GLU A CA 1
ATOM 652 C C . GLU A 1 87 ? -48.140 16.625 29.570 1.00 67.75 87 GLU A C 1
ATOM 654 O O . GLU A 1 87 ? -47.937 15.525 29.073 1.00 67.75 87 GLU A O 1
ATOM 659 N N . VAL A 1 88 ? -47.981 17.742 28.846 1.00 69.44 88 VAL A N 1
ATOM 660 C CA . VAL A 1 88 ? -47.597 17.720 27.416 1.00 69.44 88 VAL A CA 1
ATOM 661 C C . VAL A 1 88 ? -46.087 17.541 27.240 1.00 69.44 88 VAL A C 1
ATOM 663 O O . VAL A 1 88 ? -45.633 16.999 26.235 1.00 69.44 88 VAL A O 1
ATOM 666 N N . LEU A 1 89 ? -45.304 18.004 28.216 1.00 65.44 89 LEU A N 1
ATOM 667 C CA . LEU A 1 89 ? -43.838 17.986 28.170 1.00 65.44 89 LEU A CA 1
ATOM 668 C C . LEU A 1 89 ? -43.220 16.953 29.114 1.00 65.44 89 LEU A C 1
ATOM 670 O O . LEU A 1 89 ? -42.057 16.590 28.939 1.00 65.44 89 LEU A O 1
ATOM 674 N N . SER A 1 90 ? -43.982 16.465 30.092 1.00 64.75 90 SER A N 1
ATOM 675 C CA . SER A 1 90 ? -43.619 15.248 30.809 1.00 64.75 90 SER A CA 1
ATOM 676 C C . SER A 1 90 ? -44.113 14.072 29.972 1.00 64.75 90 SER A C 1
ATOM 678 O O . SER A 1 90 ? -45.311 14.009 29.707 1.00 64.75 90 SER A O 1
ATOM 680 N N . PRO A 1 91 ? -43.252 13.134 29.531 1.00 62.25 91 PRO A N 1
ATOM 681 C CA . PRO A 1 91 ? -43.764 11.887 28.980 1.00 62.25 91 PRO A CA 1
ATOM 682 C C . PRO A 1 91 ? -44.713 11.300 30.029 1.00 62.25 91 PRO A C 1
ATOM 684 O O . PRO A 1 91 ? -44.368 11.366 31.216 1.00 62.25 91 PRO A O 1
ATOM 687 N N . PRO A 1 92 ? -45.887 10.759 29.649 1.00 57.41 92 PRO A N 1
ATOM 688 C CA . PRO A 1 92 ? -46.742 10.117 30.625 1.00 57.41 92 PRO A CA 1
ATOM 689 C C . PRO A 1 92 ? -45.868 9.080 31.313 1.00 57.41 92 PRO A C 1
ATOM 691 O O . PRO A 1 92 ? -45.376 8.143 30.680 1.00 57.41 92 PRO A O 1
ATOM 694 N N . THR A 1 93 ? -45.626 9.260 32.610 1.00 57.28 93 THR A N 1
ATOM 695 C CA . THR A 1 93 ? -45.077 8.210 33.458 1.00 57.28 93 THR A CA 1
ATOM 696 C C . THR A 1 93 ? -46.195 7.198 33.631 1.00 57.28 93 THR A C 1
ATOM 698 O O . THR A 1 93 ? -46.743 7.009 34.715 1.00 57.28 93 THR A O 1
ATOM 701 N N . SER A 1 94 ? -46.605 6.586 32.524 1.00 57.19 94 SER A N 1
ATOM 702 C CA . SER A 1 94 ? -47.396 5.391 32.526 1.00 57.19 94 SER A CA 1
ATOM 703 C C . SER A 1 94 ? -46.454 4.338 33.078 1.00 57.19 94 SER A C 1
ATOM 705 O O . SER A 1 94 ? -45.770 3.618 32.351 1.00 57.19 94 SER A O 1
ATOM 707 N N . ASN A 1 95 ? -46.411 4.268 34.404 1.00 59.22 95 ASN A N 1
ATOM 708 C CA . ASN A 1 95 ? -46.236 3.015 35.095 1.00 59.22 95 ASN A CA 1
ATOM 709 C C . ASN A 1 95 ? -47.416 2.167 34.618 1.00 59.22 95 ASN A C 1
ATOM 711 O O . ASN A 1 95 ? -48.460 2.128 35.263 1.00 59.22 95 ASN A O 1
ATOM 715 N N . VAL A 1 96 ? -47.312 1.612 33.407 1.00 58.94 96 VAL A N 1
ATOM 716 C CA . VAL A 1 96 ? -48.291 0.681 32.877 1.00 58.94 96 VAL A CA 1
ATOM 717 C C . VAL A 1 96 ? -48.116 -0.539 33.759 1.00 58.94 96 VAL A C 1
ATOM 719 O O . VAL A 1 96 ? -47.269 -1.395 33.512 1.00 58.94 96 VAL A O 1
ATOM 722 N N . THR A 1 97 ? -48.860 -0.589 34.857 1.00 62.03 97 THR A N 1
ATOM 723 C CA . THR A 1 97 ? -49.102 -1.811 35.605 1.00 62.03 97 THR A CA 1
ATOM 724 C C . THR A 1 97 ? -49.933 -2.691 34.686 1.00 62.03 97 THR A C 1
ATOM 726 O O . THR A 1 97 ? -51.159 -2.732 34.755 1.00 62.03 97 THR A O 1
ATOM 729 N N . LEU A 1 98 ? -49.254 -3.345 33.739 1.00 66.31 98 LEU A N 1
ATOM 730 C CA . LEU A 1 98 ? -49.860 -4.397 32.947 1.00 66.31 98 LEU A CA 1
ATOM 731 C C . LEU A 1 98 ? -50.382 -5.463 33.921 1.00 66.31 98 LEU A C 1
ATOM 733 O O . LEU A 1 98 ? -49.695 -5.787 34.897 1.00 66.31 98 LEU A O 1
ATOM 737 N N . PRO A 1 99 ? -51.577 -6.024 33.677 1.00 82.00 99 PRO A N 1
ATOM 738 C CA . PRO A 1 99 ? -52.075 -7.119 34.490 1.00 82.00 99 PRO A CA 1
ATOM 739 C C . PRO A 1 99 ? -51.057 -8.275 34.470 1.00 82.00 99 PRO A C 1
ATOM 741 O O . PRO A 1 99 ? -50.410 -8.510 33.443 1.00 82.00 99 PRO A O 1
ATOM 744 N N . PRO A 1 100 ? -50.900 -9.018 35.579 1.00 79.88 100 PRO A N 1
ATOM 745 C CA . PRO A 1 100 ? -49.843 -10.023 35.734 1.00 79.88 100 PRO A CA 1
ATOM 746 C C . PRO A 1 100 ? -49.889 -11.116 34.655 1.00 79.88 100 PRO A C 1
ATOM 748 O O . PRO A 1 100 ? -48.860 -11.669 34.273 1.00 79.88 100 PRO A O 1
ATOM 751 N N . THR A 1 101 ? -51.072 -11.379 34.101 1.00 80.38 101 THR A N 1
ATOM 752 C CA . THR A 1 101 ? -51.288 -12.288 32.970 1.00 80.38 101 THR A CA 1
ATOM 753 C C . THR A 1 101 ? -50.673 -11.782 31.663 1.00 80.38 101 THR A C 1
ATOM 755 O O . THR A 1 101 ? -50.080 -12.569 30.928 1.00 80.38 101 THR A O 1
ATOM 758 N N . ALA A 1 102 ? -50.746 -10.479 31.383 1.00 81.44 102 ALA A N 1
ATOM 759 C CA . ALA A 1 102 ? -50.125 -9.877 30.204 1.00 81.44 102 ALA A CA 1
ATOM 760 C C . ALA A 1 102 ? -48.594 -9.829 30.331 1.00 81.44 102 ALA A C 1
ATOM 762 O O . ALA A 1 102 ? -47.890 -10.055 29.350 1.00 81.44 102 ALA A O 1
ATOM 763 N N . LEU A 1 103 ? -48.075 -9.617 31.546 1.00 84.44 103 LEU A N 1
ATOM 764 C CA . LEU A 1 103 ? -46.637 -9.701 31.821 1.00 84.44 103 LEU A CA 1
ATOM 765 C C . LEU A 1 103 ? -46.104 -11.124 31.622 1.00 84.44 103 LEU A C 1
ATOM 767 O O . LEU A 1 103 ? -45.079 -11.298 30.970 1.00 84.44 103 LEU A O 1
ATOM 771 N N . ALA A 1 104 ? -46.809 -12.145 32.114 1.00 86.06 104 ALA A N 1
ATOM 772 C CA . ALA A 1 104 ? -46.421 -13.538 31.898 1.00 86.06 104 ALA A CA 1
ATOM 773 C C . ALA A 1 104 ? -46.424 -13.908 30.403 1.00 86.06 104 ALA A C 1
ATOM 775 O O . ALA A 1 104 ? -45.473 -14.521 29.923 1.00 86.06 104 ALA A O 1
ATOM 776 N N . ALA A 1 105 ? -47.444 -13.479 29.650 1.00 85.94 105 ALA A N 1
ATOM 777 C CA . ALA A 1 105 ? -47.508 -13.695 28.204 1.00 85.94 105 ALA A CA 1
ATOM 778 C C . ALA A 1 105 ? -46.346 -13.011 27.463 1.00 85.94 105 ALA A C 1
ATOM 780 O O . ALA A 1 105 ? -45.743 -13.616 26.579 1.00 85.94 105 ALA A O 1
ATOM 781 N N . LEU A 1 106 ? -45.988 -11.789 27.868 1.00 87.94 106 LEU A N 1
ATOM 782 C CA . LEU A 1 106 ? -44.853 -11.050 27.319 1.00 87.94 106 LEU A CA 1
ATOM 783 C C . LEU A 1 106 ? -43.517 -11.742 27.636 1.00 87.94 106 LEU A C 1
ATOM 785 O O . LEU A 1 106 ? -42.661 -11.868 26.764 1.00 87.94 106 LEU A O 1
ATOM 789 N N . VAL A 1 107 ? -43.327 -12.220 28.867 1.00 90.69 107 VAL A N 1
ATOM 790 C CA . VAL A 1 107 ? -42.105 -12.939 29.258 1.00 90.69 107 VAL A CA 1
ATOM 791 C C . VAL A 1 107 ? -41.970 -14.237 28.468 1.00 90.69 107 VAL A C 1
ATOM 793 O O . VAL A 1 107 ? -40.887 -14.531 27.968 1.00 90.69 107 VAL A O 1
ATOM 796 N N . VAL A 1 108 ? -43.062 -14.984 28.283 1.00 90.25 108 VAL A N 1
ATOM 797 C CA . VAL A 1 108 ? -43.052 -16.210 27.474 1.00 90.25 108 VAL A CA 1
ATOM 798 C C . VAL A 1 108 ? -42.802 -15.896 25.998 1.00 90.25 108 VAL A C 1
ATOM 800 O O . VAL A 1 108 ? -42.008 -16.592 25.364 1.00 90.25 108 VAL A O 1
ATOM 803 N N . SER A 1 109 ? -43.393 -14.828 25.449 1.00 93.19 109 SER A N 1
ATOM 804 C CA . SER A 1 109 ? -43.162 -14.442 24.051 1.00 93.19 109 SER A CA 1
ATOM 805 C C . SER A 1 109 ? -41.713 -14.012 23.796 1.00 93.19 109 SER A C 1
ATOM 807 O O . SER A 1 109 ? -41.186 -14.256 22.714 1.00 93.19 109 SER A O 1
ATOM 809 N N . HIS A 1 110 ? -41.047 -13.422 24.793 1.00 91.25 110 HIS A N 1
ATOM 810 C CA . HIS A 1 110 ? -39.646 -12.993 24.709 1.00 91.25 110 HIS A CA 1
ATOM 811 C C . HIS A 1 110 ? -38.655 -14.002 25.318 1.00 91.25 110 HIS A C 1
ATOM 813 O O . HIS A 1 110 ? -37.451 -13.754 25.299 1.00 91.25 110 HIS A O 1
ATOM 819 N N . ALA A 1 111 ? -39.107 -15.168 25.796 1.00 93.06 111 ALA A N 1
ATOM 820 C CA . ALA A 1 111 ? -38.265 -16.170 26.460 1.00 93.06 111 ALA A CA 1
ATOM 821 C C . ALA A 1 111 ? -37.054 -16.596 25.615 1.00 93.06 111 ALA A C 1
ATOM 823 O O . ALA A 1 111 ? -35.944 -16.729 26.123 1.00 93.06 111 ALA A O 1
ATOM 824 N N . ARG A 1 112 ? -37.246 -16.746 24.298 1.00 91.25 112 ARG A N 1
ATOM 825 C CA . ARG A 1 112 ? -36.160 -17.081 23.363 1.00 91.25 112 ARG A CA 1
ATOM 826 C C . ARG A 1 112 ? -35.125 -15.968 23.231 1.00 91.25 112 ARG A C 1
ATOM 828 O O . ARG A 1 112 ? -33.944 -16.267 23.094 1.00 91.25 112 ARG A O 1
ATOM 835 N N . LEU A 1 113 ? -35.553 -14.709 23.300 1.00 92.75 113 LEU A N 1
ATOM 836 C CA . LEU A 1 113 ? -34.640 -13.570 23.266 1.00 92.75 113 LEU A CA 1
ATOM 837 C C . LEU A 1 113 ? -33.817 -13.509 24.550 1.00 92.75 113 LEU A C 1
ATOM 839 O O . LEU A 1 113 ? -32.605 -13.338 24.465 1.00 92.75 113 LEU A O 1
ATOM 843 N N . TYR A 1 114 ? -34.435 -13.740 25.711 1.00 92.75 114 TYR A N 1
ATOM 844 C CA . TYR A 1 114 ? -33.711 -13.808 26.981 1.00 92.75 114 TYR A CA 1
ATOM 845 C C . TYR A 1 114 ? -32.678 -14.934 27.005 1.00 92.75 114 TYR A C 1
ATOM 847 O O . TYR A 1 114 ? -31.557 -14.695 27.439 1.00 92.75 114 TYR A O 1
ATOM 855 N N . GLU A 1 115 ? -33.011 -16.112 26.473 1.00 92.12 115 GLU A N 1
ATOM 856 C CA . GLU A 1 115 ? -32.068 -17.232 26.372 1.00 92.12 115 GLU A CA 1
ATOM 857 C C . GLU A 1 115 ? -30.926 -16.942 25.383 1.00 92.12 115 GLU A C 1
ATOM 859 O O . GLU A 1 115 ? -29.763 -17.241 25.639 1.00 92.12 115 GLU A O 1
ATOM 864 N N . SER A 1 116 ? -31.228 -16.301 24.250 1.00 91.69 116 SER A N 1
ATOM 865 C CA . SER A 1 116 ? -30.186 -15.899 23.298 1.00 91.69 116 SER A CA 1
ATOM 866 C C . SER A 1 116 ? -29.261 -14.823 23.873 1.00 91.69 116 SER A C 1
ATOM 868 O O . SER A 1 116 ? -28.049 -14.874 23.672 1.00 91.69 116 SER A O 1
ATOM 870 N N . LEU A 1 117 ? -29.818 -13.873 24.627 1.00 94.44 117 LEU A N 1
ATOM 871 C CA . LEU A 1 117 ? -29.070 -12.781 25.231 1.00 94.44 117 LEU A CA 1
ATOM 872 C C . LEU A 1 117 ? -28.246 -13.271 26.422 1.00 94.44 117 LEU A C 1
ATOM 874 O O . LEU A 1 117 ? -27.118 -12.822 26.591 1.00 94.44 117 LEU A O 1
ATOM 878 N N . SER A 1 118 ? -28.764 -14.206 27.224 1.00 92.56 118 SER A N 1
ATOM 879 C CA . SER A 1 118 ? -28.004 -14.827 28.311 1.00 92.56 118 SER A CA 1
ATOM 880 C C . SER A 1 118 ? -26.821 -15.615 27.754 1.00 92.56 118 SER A C 1
ATOM 882 O O . SER A 1 118 ? -25.705 -15.439 28.239 1.00 92.56 118 SER A O 1
ATOM 884 N N . ALA A 1 119 ? -27.018 -16.391 26.682 1.00 90.44 119 ALA A N 1
ATOM 885 C CA . ALA A 1 119 ? -25.934 -17.078 25.990 1.00 90.44 119 ALA A CA 1
ATOM 886 C C . ALA A 1 119 ? -24.898 -16.084 25.441 1.00 90.44 119 ALA A C 1
ATOM 888 O O . ALA A 1 119 ? -23.705 -16.263 25.676 1.00 90.44 119 ALA A O 1
ATOM 889 N N . GLN A 1 120 ? -25.333 -14.998 24.791 1.00 91.00 120 GLN A N 1
ATOM 890 C CA . GLN A 1 120 ? -24.437 -13.953 24.286 1.00 91.00 120 GLN A CA 1
ATOM 891 C C . GLN A 1 120 ? -23.661 -13.250 25.406 1.00 91.00 120 GLN A C 1
ATOM 893 O O . GLN A 1 120 ? -22.447 -13.090 25.304 1.00 91.00 120 GLN A O 1
ATOM 898 N N . LEU A 1 121 ? -24.313 -12.880 26.507 1.00 91.31 121 LEU A N 1
ATOM 899 C CA . LEU A 1 121 ? -23.652 -12.272 27.663 1.00 91.31 121 LEU A CA 1
ATOM 900 C C . LEU A 1 121 ? -22.652 -13.231 28.305 1.00 91.31 121 LEU A C 1
ATOM 902 O O . LEU A 1 121 ? -21.552 -12.813 28.650 1.00 91.31 121 LEU A O 1
ATOM 906 N N . ASN A 1 122 ? -22.991 -14.517 28.396 1.00 90.56 122 ASN A N 1
ATOM 907 C CA . ASN A 1 122 ? -22.082 -15.526 28.923 1.00 90.56 122 ASN A CA 1
ATOM 908 C C . ASN A 1 122 ? -20.874 -15.718 27.991 1.00 90.56 122 ASN A C 1
ATOM 910 O O . ASN A 1 122 ? -19.741 -15.809 28.457 1.00 90.56 122 ASN A O 1
ATOM 914 N N . THR A 1 123 ? -21.081 -15.673 26.667 1.00 90.12 123 THR A N 1
ATOM 915 C CA . THR A 1 123 ? -19.969 -15.680 25.703 1.00 90.12 123 THR A CA 1
ATOM 916 C C . THR A 1 123 ? -19.100 -14.425 25.806 1.00 90.12 123 THR A C 1
ATOM 918 O O . THR A 1 123 ? -17.878 -14.541 25.808 1.00 90.12 123 THR A O 1
ATOM 921 N N . LEU A 1 124 ? -19.692 -13.238 25.978 1.00 85.62 124 LEU A N 1
ATOM 922 C CA . LEU A 1 124 ? -18.949 -11.989 26.173 1.00 85.62 124 LEU A CA 1
ATOM 923 C C . LEU A 1 124 ? -18.171 -11.986 27.490 1.00 85.62 124 LEU A C 1
ATOM 925 O O . LEU A 1 124 ? -17.047 -11.502 27.530 1.00 85.62 124 LEU A O 1
ATOM 929 N N . GLN A 1 125 ? -18.738 -12.563 28.547 1.00 86.31 125 GLN A N 1
ATOM 930 C CA . GLN A 1 125 ? -18.069 -12.722 29.833 1.00 86.31 125 GLN A CA 1
ATOM 931 C C . GLN A 1 125 ? -16.941 -13.762 29.770 1.00 86.31 125 GLN A C 1
ATOM 933 O O . GLN A 1 125 ? -15.950 -13.632 30.486 1.00 86.31 125 GLN A O 1
ATOM 938 N N . SER A 1 126 ? -17.064 -14.767 28.896 1.00 83.12 126 SER A N 1
ATOM 939 C CA . SER A 1 126 ? -16.006 -15.750 28.633 1.00 83.12 126 SER A CA 1
ATOM 940 C C . SER A 1 126 ? -14.892 -15.231 27.714 1.00 83.12 126 SER A C 1
ATOM 942 O O . SER A 1 126 ? -13.793 -15.784 27.718 1.00 83.12 126 SER A O 1
ATOM 944 N N . LEU A 1 127 ? -15.142 -14.161 26.948 1.00 77.69 127 LEU A N 1
ATOM 945 C CA . LEU A 1 127 ? -14.109 -13.480 26.174 1.00 77.69 127 LEU A CA 1
ATOM 946 C C . LEU A 1 127 ? -13.287 -12.598 27.117 1.00 77.69 127 LEU A C 1
ATOM 948 O O . LEU A 1 127 ? -13.667 -11.479 27.460 1.00 77.69 127 LEU A O 1
ATOM 952 N N . SER A 1 128 ? -12.120 -13.090 27.524 1.00 73.62 128 SER A N 1
ATOM 953 C CA . SER A 1 128 ? -11.110 -12.232 28.137 1.00 73.62 128 SER A CA 1
ATOM 954 C C . SER A 1 128 ? -10.750 -11.112 27.161 1.00 73.62 128 SER A C 1
ATOM 956 O O . SER A 1 128 ? -10.418 -11.386 26.003 1.00 73.62 128 SER A O 1
ATOM 958 N N . VAL A 1 129 ? -10.795 -9.861 27.627 1.00 72.12 129 VAL A N 1
ATOM 959 C CA . VAL A 1 129 ? -10.284 -8.709 26.872 1.00 72.12 129 VAL A CA 1
ATOM 960 C C . VAL A 1 129 ? -8.860 -9.045 26.403 1.00 72.12 129 VAL A C 1
ATOM 962 O O . VAL A 1 129 ? -8.066 -9.498 27.234 1.00 72.12 129 VAL A O 1
ATOM 965 N N . PRO A 1 130 ? -8.531 -8.884 25.104 1.00 75.44 130 PRO A N 1
ATOM 966 C CA . PRO A 1 130 ? -7.197 -9.187 24.601 1.00 75.44 130 PRO A CA 1
ATOM 967 C C . PRO A 1 130 ? -6.135 -8.454 25.417 1.00 75.44 130 PRO A C 1
ATOM 969 O O . PRO A 1 130 ? -6.352 -7.309 25.818 1.00 75.44 130 PRO A O 1
ATOM 972 N N . ASP A 1 131 ? -4.994 -9.108 25.644 1.00 76.94 131 ASP A N 1
ATOM 973 C CA . ASP A 1 131 ? -3.886 -8.533 26.404 1.00 76.94 131 ASP A CA 1
ATOM 974 C C . ASP A 1 131 ? -3.534 -7.136 25.865 1.00 76.94 131 ASP A C 1
ATOM 976 O O . ASP A 1 131 ? -3.159 -6.959 24.699 1.00 76.94 131 ASP A O 1
ATOM 980 N N . ALA A 1 132 ? -3.670 -6.127 26.727 1.00 81.88 132 ALA A N 1
ATOM 981 C CA . ALA A 1 132 ? -3.381 -4.739 26.395 1.00 81.88 132 ALA A CA 1
ATOM 982 C C . ALA A 1 132 ? -1.915 -4.558 25.954 1.00 81.88 132 ALA A C 1
ATOM 984 O O . ALA A 1 132 ? -1.614 -3.663 25.157 1.00 81.88 132 ALA A O 1
ATOM 985 N N . ALA A 1 133 ? -1.005 -5.435 26.393 1.00 83.75 133 ALA A N 1
ATOM 986 C CA . ALA A 1 133 ? 0.379 -5.438 25.933 1.00 83.75 133 ALA A CA 1
ATOM 987 C C . ALA A 1 133 ? 0.500 -5.804 24.441 1.00 83.75 133 ALA A C 1
ATOM 989 O O . ALA A 1 133 ? 1.286 -5.195 23.717 1.00 83.75 133 ALA A O 1
ATOM 990 N N . ALA A 1 134 ? -0.324 -6.727 23.934 1.00 85.69 134 ALA A N 1
ATOM 991 C CA . ALA A 1 134 ? -0.325 -7.088 22.515 1.00 85.69 134 ALA A CA 1
ATOM 992 C C . ALA A 1 134 ? -0.855 -5.942 21.638 1.00 85.69 134 ALA A C 1
ATOM 994 O O . ALA A 1 134 ? -0.289 -5.640 20.586 1.00 85.69 134 ALA A O 1
ATOM 995 N N . LEU A 1 135 ? -1.907 -5.256 22.094 1.00 87.00 135 LEU A N 1
ATOM 996 C CA . LEU A 1 135 ? -2.481 -4.111 21.380 1.00 87.00 135 LEU A CA 1
ATOM 997 C C . LEU A 1 135 ? -1.530 -2.905 21.361 1.00 87.00 135 LEU A C 1
ATOM 999 O O . LEU A 1 135 ? -1.398 -2.237 20.335 1.00 87.00 135 LEU A O 1
ATOM 1003 N N . THR A 1 136 ? -0.820 -2.650 22.462 1.00 89.06 136 THR A N 1
ATOM 1004 C CA . THR A 1 136 ? 0.204 -1.592 22.519 1.00 89.06 136 THR A CA 1
ATOM 1005 C C . THR A 1 136 ? 1.449 -1.939 21.701 1.00 89.06 136 THR A C 1
ATOM 1007 O O . THR A 1 136 ? 2.017 -1.065 21.050 1.00 89.06 136 THR A O 1
ATOM 1010 N N . ALA A 1 137 ? 1.849 -3.212 21.638 1.00 90.69 137 ALA A N 1
ATOM 1011 C CA . ALA A 1 137 ? 2.907 -3.654 20.730 1.00 90.69 137 ALA A CA 1
ATOM 1012 C C . ALA A 1 137 ? 2.515 -3.458 19.253 1.00 90.69 137 ALA A C 1
ATOM 1014 O O . ALA A 1 137 ? 3.345 -3.055 18.435 1.00 90.69 137 ALA A O 1
ATOM 1015 N N . LEU A 1 138 ? 1.245 -3.690 18.908 1.00 91.50 138 LEU A N 1
ATOM 1016 C CA . LEU A 1 138 ? 0.736 -3.513 17.549 1.00 91.50 138 LEU A CA 1
ATOM 1017 C C . LEU A 1 138 ? 0.689 -2.032 17.147 1.00 91.50 138 LEU A C 1
ATOM 1019 O O . LEU A 1 138 ? 1.134 -1.682 16.051 1.00 91.50 138 LEU A O 1
ATOM 1023 N N . SER A 1 139 ? 0.258 -1.146 18.050 1.00 91.31 139 SER A N 1
ATOM 1024 C CA . SER A 1 139 ? 0.314 0.302 17.806 1.00 91.31 139 SER A CA 1
ATOM 1025 C C . SER A 1 139 ? 1.757 0.815 17.701 1.00 91.31 139 SER A C 1
ATOM 1027 O O . SER A 1 139 ? 2.053 1.660 16.855 1.00 91.31 139 SER A O 1
ATOM 1029 N N . ALA A 1 140 ? 2.691 0.242 18.468 1.00 92.75 140 ALA A N 1
ATOM 1030 C CA . ALA A 1 140 ? 4.115 0.553 18.362 1.00 92.75 140 ALA A CA 1
ATOM 1031 C C . ALA A 1 140 ? 4.751 0.086 17.034 1.00 92.75 140 ALA A C 1
ATOM 1033 O O . ALA A 1 140 ? 5.751 0.663 16.594 1.00 92.75 140 ALA A O 1
ATOM 1034 N N . LEU A 1 141 ? 4.189 -0.927 16.360 1.00 95.81 141 LEU A N 1
ATOM 1035 C CA . LEU A 1 141 ? 4.669 -1.388 15.050 1.00 95.81 141 LEU A CA 1
ATOM 1036 C C . LEU A 1 141 ? 4.249 -0.477 13.888 1.00 95.81 141 LEU A C 1
ATOM 1038 O O . LEU A 1 141 ? 4.969 -0.401 12.890 1.00 95.81 141 LEU A O 1
ATOM 1042 N N . GLN A 1 142 ? 3.130 0.233 14.010 1.00 96.19 142 GLN A N 1
ATOM 1043 C CA . GLN A 1 142 ? 2.583 1.097 12.961 1.00 96.19 142 GLN A CA 1
ATOM 1044 C C . GLN A 1 142 ? 3.601 2.075 12.328 1.00 96.19 142 GLN A C 1
ATOM 1046 O O . GLN A 1 142 ? 3.702 2.096 11.098 1.00 96.19 142 GLN A O 1
ATOM 1051 N N . PRO A 1 143 ? 4.432 2.820 13.089 1.00 96.31 143 PRO A N 1
ATOM 1052 C CA . PRO A 1 143 ? 5.434 3.712 12.496 1.00 96.31 143 PRO A CA 1
ATOM 1053 C C . PRO A 1 143 ? 6.576 2.977 11.777 1.00 96.31 143 PRO A C 1
ATOM 1055 O O . PRO A 1 143 ? 7.255 3.557 10.930 1.00 96.31 143 PRO A O 1
ATOM 1058 N N . ARG A 1 144 ? 6.846 1.708 12.110 1.00 96.06 144 ARG A N 1
ATOM 1059 C CA . ARG A 1 144 ? 7.850 0.908 11.389 1.00 96.06 144 ARG A CA 1
ATOM 1060 C C . ARG A 1 144 ? 7.318 0.474 10.029 1.00 96.06 144 ARG A C 1
ATOM 1062 O O . ARG A 1 144 ? 8.068 0.512 9.058 1.00 96.06 144 ARG A O 1
ATOM 1069 N N . VAL A 1 145 ? 6.038 0.104 9.970 1.00 97.06 145 VAL A N 1
ATOM 1070 C CA . VAL A 1 145 ? 5.355 -0.257 8.722 1.00 97.06 145 VAL A CA 1
ATOM 1071 C C . VAL A 1 145 ? 5.284 0.947 7.785 1.00 97.06 145 VAL A C 1
ATOM 1073 O O . VAL A 1 145 ? 5.656 0.809 6.624 1.00 97.06 145 VAL A O 1
ATOM 1076 N N . SER A 1 146 ? 4.928 2.135 8.288 1.00 97.19 146 SER A N 1
ATOM 1077 C CA . SER A 1 146 ? 4.884 3.348 7.457 1.00 97.19 146 SER A CA 1
ATOM 1078 C C . SER A 1 146 ? 6.261 3.717 6.888 1.00 97.19 146 SER A C 1
ATOM 1080 O O . SER A 1 146 ? 6.413 3.946 5.694 1.00 97.19 146 SER A O 1
ATOM 1082 N N . LYS A 1 147 ? 7.320 3.661 7.707 1.00 97.38 147 LYS A N 1
ATOM 1083 C CA . LYS A 1 147 ? 8.694 3.893 7.227 1.00 97.38 147 LYS A CA 1
ATOM 1084 C C . LYS A 1 147 ? 9.123 2.880 6.164 1.00 97.38 147 LYS A C 1
ATOM 1086 O O . LYS A 1 147 ? 9.881 3.224 5.260 1.00 97.38 147 LYS A O 1
ATOM 1091 N N . ALA A 1 148 ? 8.693 1.625 6.286 1.00 97.81 148 ALA A N 1
ATOM 1092 C CA . ALA A 1 148 ? 8.984 0.600 5.292 1.00 97.81 148 ALA A CA 1
ATOM 1093 C C . ALA A 1 148 ? 8.218 0.849 3.983 1.00 97.81 148 ALA A C 1
ATOM 1095 O O . ALA A 1 148 ? 8.822 0.743 2.916 1.00 97.81 148 ALA A O 1
ATOM 1096 N N . SER A 1 149 ? 6.941 1.246 4.051 1.00 97.75 149 SER A N 1
ATOM 1097 C CA . SER A 1 149 ? 6.156 1.584 2.857 1.00 97.75 149 SER A CA 1
ATOM 1098 C C . SER A 1 149 ? 6.716 2.797 2.122 1.00 97.75 149 SER A C 1
ATOM 1100 O O . SER A 1 149 ? 6.800 2.774 0.896 1.00 97.75 149 SER A O 1
ATOM 1102 N N . ASP A 1 150 ? 7.178 3.817 2.846 1.00 98.19 150 ASP A N 1
ATOM 1103 C CA . ASP A 1 150 ? 7.773 5.013 2.238 1.00 98.19 150 ASP A CA 1
ATOM 1104 C C . ASP A 1 150 ? 9.065 4.665 1.487 1.00 98.19 150 ASP A C 1
ATOM 1106 O O . ASP A 1 150 ? 9.275 5.083 0.347 1.00 98.19 150 ASP A O 1
ATOM 1110 N N . ARG A 1 151 ? 9.911 3.815 2.087 1.00 98.19 151 ARG A N 1
ATOM 1111 C CA . ARG A 1 151 ? 11.116 3.293 1.424 1.00 98.19 151 ARG A CA 1
ATOM 1112 C C . ARG A 1 151 ? 10.771 2.472 0.188 1.00 98.19 151 ARG A C 1
ATOM 1114 O O . ARG A 1 151 ? 11.429 2.632 -0.834 1.00 98.19 151 ARG A O 1
ATOM 1121 N N . GLN A 1 152 ? 9.744 1.627 0.259 1.00 98.19 152 GLN A N 1
ATOM 1122 C CA . GLN A 1 152 ? 9.304 0.828 -0.883 1.00 98.19 152 GLN A CA 1
ATOM 1123 C C . GLN A 1 152 ? 8.813 1.717 -2.033 1.00 98.19 152 GLN A C 1
ATOM 1125 O O . GLN A 1 152 ? 9.142 1.457 -3.189 1.00 98.19 152 GLN A O 1
ATOM 1130 N N . GLN A 1 153 ? 8.069 2.784 -1.735 1.00 98.25 153 GLN A N 1
ATOM 1131 C CA . GLN A 1 153 ? 7.632 3.744 -2.750 1.00 98.25 153 GLN A CA 1
ATOM 1132 C C . GLN A 1 153 ? 8.814 4.479 -3.386 1.00 98.25 153 GLN A C 1
ATOM 1134 O O . GLN A 1 153 ? 8.845 4.636 -4.606 1.00 98.25 153 GLN A O 1
ATOM 1139 N N . GLN A 1 154 ? 9.798 4.890 -2.584 1.00 98.38 154 GLN A N 1
ATOM 1140 C CA . GLN A 1 154 ? 11.005 5.537 -3.091 1.00 98.38 154 GLN A CA 1
ATOM 1141 C C . GLN A 1 154 ? 11.801 4.599 -4.008 1.00 98.38 154 GLN A C 1
ATOM 1143 O O . GLN A 1 154 ? 12.110 4.960 -5.141 1.00 98.38 154 GLN A O 1
ATOM 1148 N N . GLN A 1 155 ? 12.034 3.361 -3.570 1.00 98.38 155 GLN A N 1
ATOM 1149 C CA . GLN A 1 155 ? 12.708 2.346 -4.379 1.00 98.38 155 GLN A CA 1
ATOM 1150 C C . GLN A 1 155 ? 11.947 2.051 -5.673 1.00 98.38 155 GLN A C 1
ATOM 1152 O O . GLN A 1 155 ? 12.557 1.926 -6.730 1.00 98.38 155 GLN A O 1
ATOM 1157 N N . ALA A 1 156 ? 10.615 1.966 -5.631 1.00 98.19 156 ALA A N 1
ATOM 1158 C CA . ALA A 1 156 ? 9.810 1.726 -6.826 1.00 98.19 156 ALA A CA 1
ATOM 1159 C C . ALA A 1 156 ? 9.980 2.838 -7.875 1.00 98.19 156 ALA A C 1
ATOM 1161 O O . ALA A 1 156 ? 10.055 2.539 -9.068 1.00 98.19 156 ALA A O 1
ATOM 1162 N N . ARG A 1 157 ? 10.090 4.101 -7.439 1.00 98.19 157 ARG A N 1
ATOM 1163 C CA . ARG A 1 157 ? 10.364 5.245 -8.325 1.00 98.19 157 ARG A CA 1
ATOM 1164 C C . ARG A 1 157 ? 11.754 5.147 -8.944 1.00 98.19 157 ARG A C 1
ATOM 1166 O O . ARG A 1 157 ? 11.879 5.255 -10.159 1.00 98.19 157 ARG A O 1
ATOM 1173 N N . GLU A 1 158 ? 12.767 4.862 -8.131 1.00 98.44 158 GLU A N 1
ATOM 1174 C CA . GLU A 1 158 ? 14.148 4.687 -8.599 1.00 98.44 158 GLU A CA 1
ATOM 1175 C C . GLU A 1 158 ? 14.264 3.523 -9.591 1.00 98.44 158 GLU A C 1
ATOM 1177 O O . GLU A 1 158 ? 14.876 3.659 -10.646 1.00 98.44 158 GLU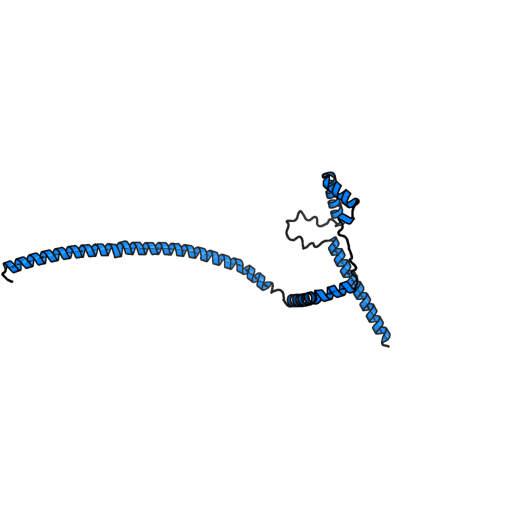 A O 1
ATOM 1182 N N . PHE A 1 159 ? 13.610 2.391 -9.318 1.00 98.31 159 PHE A N 1
ATOM 1183 C CA . PHE A 1 159 ? 13.572 1.260 -10.244 1.00 98.31 159 PHE A CA 1
ATOM 1184 C C . PHE A 1 159 ? 12.849 1.588 -11.547 1.00 98.31 159 PHE A C 1
ATOM 1186 O O . PHE A 1 159 ? 13.264 1.110 -12.602 1.00 98.31 159 PHE A O 1
ATOM 1193 N N . ALA A 1 160 ? 11.760 2.356 -11.501 1.00 97.94 160 ALA A N 1
ATOM 1194 C CA . ALA A 1 160 ? 11.064 2.781 -12.711 1.00 97.94 160 ALA A CA 1
ATOM 1195 C C . ALA A 1 160 ? 11.964 3.677 -13.575 1.00 97.94 160 ALA A C 1
ATOM 1197 O O . ALA A 1 160 ? 12.086 3.447 -14.777 1.00 97.94 160 ALA A O 1
ATOM 1198 N N . GLU A 1 161 ? 12.659 4.629 -12.953 1.00 98.44 161 GLU A N 1
ATOM 1199 C CA . GLU A 1 161 ? 13.603 5.507 -13.639 1.00 98.44 161 GLU A CA 1
ATOM 1200 C C . GLU A 1 161 ? 14.794 4.732 -14.220 1.00 98.44 161 GLU A C 1
ATOM 1202 O O . GLU A 1 161 ? 15.125 4.890 -15.396 1.00 98.44 161 GLU A O 1
ATOM 1207 N N . LEU A 1 162 ? 15.413 3.849 -13.430 1.00 98.62 162 LEU A N 1
ATOM 1208 C CA . LEU A 1 162 ? 16.529 3.021 -13.884 1.00 98.62 162 LEU A CA 1
ATOM 1209 C C . LEU A 1 162 ? 16.121 2.097 -15.030 1.00 98.62 162 LEU A C 1
ATOM 1211 O O . LEU A 1 162 ? 16.897 1.941 -15.969 1.00 98.62 162 LEU A O 1
ATOM 1215 N N . ARG A 1 163 ? 14.908 1.526 -14.997 1.00 98.25 163 ARG A N 1
ATOM 1216 C CA . ARG A 1 163 ? 14.382 0.725 -16.113 1.00 98.25 163 ARG A CA 1
ATOM 1217 C C . ARG A 1 163 ? 14.176 1.554 -17.373 1.00 98.25 163 ARG A C 1
ATOM 1219 O O . ARG A 1 163 ? 14.502 1.079 -18.453 1.00 98.25 163 ARG A O 1
ATOM 1226 N N . ALA A 1 164 ? 13.655 2.774 -17.254 1.00 98.19 164 ALA A N 1
ATOM 1227 C CA . ALA A 1 164 ? 13.485 3.651 -18.409 1.00 98.19 164 ALA A CA 1
ATOM 1228 C C . ALA A 1 164 ? 14.843 4.027 -19.023 1.00 98.19 164 ALA A C 1
ATOM 1230 O O . ALA A 1 164 ? 15.025 3.940 -20.236 1.00 98.19 164 ALA A O 1
ATOM 1231 N N . ARG A 1 165 ? 15.826 4.373 -18.181 1.00 98.38 165 ARG A N 1
ATOM 1232 C CA . ARG A 1 165 ? 17.190 4.691 -18.626 1.00 98.38 165 ARG A CA 1
ATOM 1233 C C . ARG A 1 165 ? 17.882 3.485 -19.258 1.00 98.38 165 ARG A C 1
ATOM 1235 O O . ARG A 1 165 ? 18.503 3.632 -20.306 1.00 98.38 165 ARG A O 1
ATOM 1242 N N . SER A 1 166 ? 17.778 2.300 -18.655 1.00 98.31 166 SER A N 1
ATOM 1243 C CA . SER A 1 166 ? 18.402 1.095 -19.207 1.00 98.31 166 SER A CA 1
ATOM 1244 C C . SER A 1 166 ? 17.755 0.674 -20.524 1.00 98.31 166 SER A C 1
ATOM 1246 O O . SER A 1 166 ? 18.477 0.332 -21.458 1.00 98.31 166 SER A O 1
ATOM 1248 N N . ALA A 1 167 ? 16.428 0.772 -20.639 1.00 98.31 167 ALA A N 1
ATOM 1249 C CA . ALA A 1 167 ? 15.718 0.522 -21.888 1.00 98.31 167 ALA A CA 1
ATOM 1250 C C . ALA A 1 167 ? 16.183 1.476 -22.999 1.00 98.31 167 ALA A C 1
ATOM 1252 O O . ALA A 1 167 ? 16.523 1.010 -24.082 1.00 98.31 167 ALA A O 1
ATOM 1253 N N . ALA A 1 168 ? 16.296 2.777 -22.711 1.00 98.00 168 ALA A N 1
ATOM 1254 C CA . ALA A 1 168 ? 16.762 3.764 -23.684 1.00 98.00 168 ALA A CA 1
ATOM 1255 C C . ALA A 1 168 ? 18.202 3.499 -24.159 1.00 98.00 168 ALA A C 1
ATOM 1257 O O . ALA A 1 168 ? 18.498 3.629 -25.343 1.00 98.00 168 ALA A O 1
ATOM 1258 N N . VAL A 1 169 ? 19.106 3.092 -23.259 1.00 98.31 169 VAL A N 1
ATOM 1259 C CA . VAL A 1 169 ? 20.487 2.739 -23.635 1.00 98.31 169 VAL A CA 1
ATOM 1260 C C . VAL A 1 169 ? 20.517 1.500 -24.531 1.00 98.31 169 VAL A C 1
ATOM 1262 O O . VAL A 1 169 ? 21.239 1.480 -25.527 1.00 98.31 169 VAL A O 1
ATOM 1265 N N . VAL A 1 170 ? 19.723 0.476 -24.206 1.00 98.19 170 VAL A N 1
ATOM 1266 C CA . VAL A 1 170 ? 19.623 -0.739 -25.028 1.00 98.19 170 VAL A CA 1
ATOM 1267 C C . VAL A 1 170 ? 19.032 -0.419 -26.400 1.00 98.19 170 VAL A C 1
ATOM 1269 O O . VAL A 1 170 ? 19.546 -0.906 -27.403 1.00 98.19 170 VAL A O 1
ATOM 1272 N N . GLU A 1 171 ? 18.007 0.428 -26.462 1.00 97.44 171 GLU A N 1
ATOM 1273 C CA . GLU A 1 171 ? 17.405 0.882 -27.715 1.00 97.44 171 GLU A CA 1
ATOM 1274 C C . GLU A 1 171 ? 18.419 1.639 -28.580 1.00 97.44 171 GLU A C 1
ATOM 1276 O O . GLU A 1 171 ? 18.605 1.298 -29.746 1.00 97.44 171 GLU A O 1
ATOM 1281 N N . GLN A 1 172 ? 19.148 2.601 -28.006 1.00 96.44 172 GLN A N 1
ATOM 1282 C CA . GLN A 1 172 ? 20.186 3.348 -28.724 1.00 96.44 172 GLN A CA 1
ATOM 1283 C C . GLN A 1 172 ? 21.288 2.431 -29.259 1.00 96.44 172 GLN A C 1
ATOM 1285 O O . GLN A 1 172 ? 21.720 2.583 -30.404 1.00 96.44 172 GLN A O 1
ATOM 1290 N N . TRP A 1 173 ? 21.730 1.461 -28.456 1.00 97.38 173 TRP A N 1
ATOM 1291 C CA . TRP A 1 173 ? 22.717 0.478 -28.889 1.00 97.38 173 TRP A CA 1
ATOM 1292 C C . TRP A 1 173 ? 22.177 -0.426 -30.002 1.00 97.38 173 TRP A C 1
ATOM 1294 O O . TRP A 1 173 ? 22.889 -0.705 -30.964 1.00 97.38 173 TRP A O 1
ATOM 1304 N N . TYR A 1 174 ? 20.920 -0.854 -29.912 1.00 97.94 174 TYR A N 1
ATOM 1305 C CA . TYR A 1 174 ? 20.301 -1.698 -30.929 1.00 97.94 174 TYR A CA 1
ATOM 1306 C C . TYR A 1 174 ? 20.134 -0.952 -32.258 1.00 97.94 174 TYR A C 1
ATOM 1308 O O . TYR A 1 174 ? 20.522 -1.462 -33.307 1.00 97.94 174 TYR A O 1
ATOM 1316 N N . VAL A 1 175 ? 19.627 0.282 -32.212 1.00 96.81 175 VAL A N 1
ATOM 1317 C CA . VAL A 1 175 ? 19.423 1.123 -33.397 1.00 96.81 175 VAL A CA 1
ATOM 1318 C C . VAL A 1 175 ? 20.756 1.493 -34.046 1.00 96.81 175 VAL A C 1
ATOM 1320 O O . VAL A 1 175 ? 20.956 1.245 -35.232 1.00 96.81 175 VAL A O 1
ATOM 1323 N N . GLY A 1 176 ? 21.697 2.055 -33.286 1.00 93.88 176 GLY A N 1
ATOM 1324 C CA . GLY A 1 176 ? 22.969 2.511 -33.850 1.00 93.88 176 GLY A CA 1
ATOM 1325 C C . GLY A 1 176 ? 23.941 1.374 -34.164 1.00 93.88 176 GLY A C 1
ATOM 1326 O O . GLY A 1 176 ? 24.648 1.414 -35.170 1.00 93.88 176 GLY A O 1
ATOM 1327 N N . GLY A 1 177 ? 23.991 0.368 -33.293 1.00 93.56 177 GLY A N 1
ATOM 1328 C CA . GLY A 1 177 ? 24.932 -0.740 -33.377 1.00 93.56 177 GLY A CA 1
ATOM 1329 C C . GLY A 1 177 ? 24.440 -1.857 -34.282 1.00 93.56 177 GLY A C 1
ATOM 1330 O O . GLY A 1 177 ? 25.108 -2.181 -35.253 1.00 93.56 177 GLY A O 1
ATOM 1331 N N . VAL A 1 178 ? 23.289 -2.458 -33.979 1.00 95.44 178 VAL A N 1
ATOM 1332 C CA . VAL A 1 178 ? 22.821 -3.653 -34.702 1.00 95.44 178 VAL A CA 1
ATOM 1333 C C . VAL A 1 178 ? 22.190 -3.274 -36.037 1.00 95.44 178 VAL A C 1
ATOM 1335 O O . VAL A 1 178 ? 22.644 -3.750 -37.076 1.00 95.44 178 VAL A O 1
ATOM 1338 N N . LEU A 1 179 ? 21.179 -2.400 -36.025 1.00 96.25 179 LEU A N 1
ATOM 1339 C CA . LEU A 1 179 ? 20.470 -2.005 -37.246 1.00 96.25 179 LEU A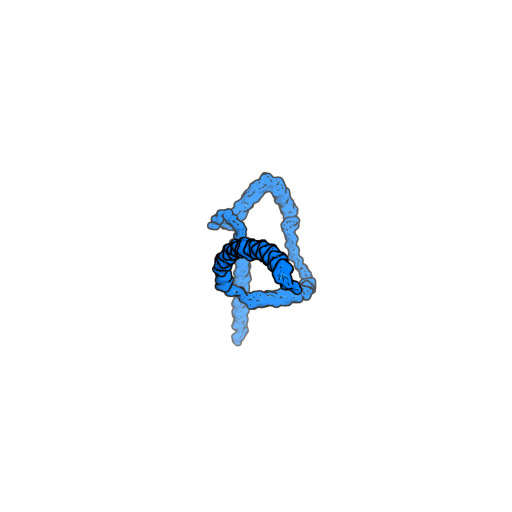 CA 1
ATOM 1340 C C . LEU A 1 179 ? 21.372 -1.176 -38.164 1.00 96.25 179 LEU A C 1
ATOM 1342 O O . LEU A 1 179 ? 21.562 -1.539 -39.322 1.00 96.25 179 LEU A O 1
ATOM 1346 N N . GLY A 1 180 ? 22.012 -0.133 -37.627 1.00 95.50 180 GLY A N 1
ATOM 1347 C CA . GLY A 1 180 ? 22.900 0.729 -38.408 1.00 95.50 180 GLY A CA 1
ATOM 1348 C C . GLY A 1 180 ? 24.112 -0.001 -38.999 1.00 95.50 180 GLY A C 1
ATOM 1349 O O . GLY A 1 180 ? 24.542 0.314 -40.107 1.00 95.50 180 GLY A O 1
AT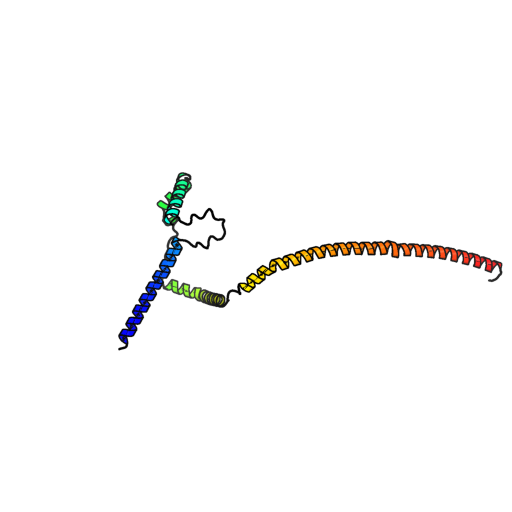OM 1350 N N . MET A 1 181 ? 24.674 -0.997 -38.303 1.00 95.38 181 MET A N 1
ATOM 1351 C CA . MET A 1 181 ? 25.737 -1.822 -38.886 1.00 95.38 181 MET A CA 1
ATOM 1352 C C . MET A 1 181 ? 25.178 -2.813 -39.913 1.00 95.38 181 MET A C 1
ATOM 1354 O O . MET A 1 181 ? 25.830 -3.051 -40.923 1.00 95.38 181 MET A O 1
ATOM 1358 N N . GLY A 1 182 ? 23.977 -3.356 -39.696 1.00 96.06 182 GLY A N 1
ATOM 1359 C CA . GLY A 1 182 ? 23.286 -4.210 -40.664 1.00 96.06 182 GLY A CA 1
ATOM 1360 C C . GLY A 1 182 ? 23.047 -3.516 -42.008 1.00 96.06 182 GLY A C 1
ATOM 1361 O O . GLY A 1 182 ? 23.359 -4.091 -43.046 1.00 96.06 182 GLY A O 1
ATOM 1362 N N . GLU A 1 183 ? 22.586 -2.262 -41.995 1.00 95.69 183 GLU A N 1
ATOM 1363 C CA . GLU A 1 183 ? 22.418 -1.449 -43.211 1.00 95.69 183 GLU A CA 1
ATOM 1364 C C . GLU A 1 183 ? 23.744 -1.258 -43.956 1.00 95.69 183 GLU A C 1
ATOM 1366 O O . GLU A 1 183 ? 23.820 -1.468 -45.166 1.00 95.69 183 GLU A O 1
ATOM 1371 N N . LYS A 1 184 ? 24.820 -0.937 -43.225 1.00 95.75 184 LYS A N 1
ATOM 1372 C CA . LYS A 1 184 ? 26.159 -0.798 -43.814 1.00 95.75 184 LYS A CA 1
ATOM 1373 C C . LYS A 1 184 ? 26.668 -2.116 -44.387 1.00 95.75 184 LYS A C 1
ATOM 1375 O O . LYS A 1 184 ? 27.220 -2.120 -45.480 1.00 95.75 184 LYS A O 1
ATOM 1380 N N . TRP A 1 185 ? 26.491 -3.234 -43.684 1.00 97.06 185 TRP A N 1
ATOM 1381 C CA . TRP A 1 185 ? 26.877 -4.549 -44.201 1.00 97.06 185 TRP A CA 1
ATOM 1382 C C . TRP A 1 185 ? 26.125 -4.898 -45.482 1.00 97.06 185 TRP A C 1
ATOM 1384 O O . TRP A 1 185 ? 26.752 -5.369 -46.426 1.00 97.06 185 TRP A O 1
ATOM 1394 N N . ALA A 1 186 ? 24.821 -4.623 -45.540 1.00 97.44 186 ALA A N 1
ATOM 1395 C CA . ALA A 1 186 ? 24.016 -4.855 -46.735 1.00 97.44 186 ALA A CA 1
ATOM 1396 C C . ALA A 1 186 ? 24.498 -4.006 -47.924 1.00 97.44 186 ALA A C 1
ATOM 1398 O O . ALA A 1 186 ? 24.662 -4.532 -49.024 1.00 97.44 186 ALA A O 1
ATOM 1399 N N . GLU A 1 187 ? 24.803 -2.724 -47.698 1.00 97.81 187 GLU A N 1
ATOM 1400 C CA . GLU A 1 187 ? 25.373 -1.845 -48.728 1.00 97.81 187 GLU A CA 1
ATOM 1401 C C . GLU A 1 187 ? 26.738 -2.357 -49.220 1.00 97.81 187 GLU A C 1
ATOM 1403 O O . GLU A 1 187 ? 27.022 -2.370 -50.419 1.00 97.81 187 GLU A O 1
ATOM 1408 N N . TRP A 1 188 ? 27.601 -2.802 -48.304 1.00 97.94 188 TRP A N 1
ATOM 1409 C CA . TRP A 1 188 ? 28.902 -3.369 -48.661 1.00 97.94 188 TRP A CA 1
ATOM 1410 C C . TRP A 1 188 ? 28.763 -4.665 -49.457 1.00 97.94 188 TRP A C 1
ATOM 1412 O O . TRP A 1 188 ? 29.501 -4.864 -50.421 1.00 97.94 188 TRP A O 1
ATOM 1422 N N . GLU A 1 189 ? 27.817 -5.529 -49.089 1.00 97.75 189 GLU A N 1
ATOM 1423 C CA . GLU A 1 189 ? 27.522 -6.757 -49.823 1.00 97.75 189 GLU A CA 1
ATOM 1424 C C . GLU A 1 189 ? 27.004 -6.453 -51.235 1.00 97.75 189 GLU A C 1
ATOM 1426 O O . GLU A 1 189 ? 27.423 -7.098 -52.193 1.00 97.75 189 GLU A O 1
ATOM 1431 N N . GLU A 1 190 ? 26.145 -5.444 -51.392 1.00 97.81 190 GLU A N 1
ATOM 1432 C CA . GLU A 1 190 ? 25.662 -4.992 -52.699 1.00 97.81 190 GLU A CA 1
ATOM 1433 C C . GLU A 1 190 ? 26.806 -4.485 -53.582 1.00 97.81 190 GLU A C 1
ATOM 1435 O O . GLU A 1 190 ? 26.976 -4.962 -54.705 1.00 97.81 190 GLU A O 1
ATOM 1440 N N . ARG A 1 191 ? 27.669 -3.615 -53.046 1.00 97.75 191 ARG A N 1
ATOM 1441 C CA . ARG A 1 191 ? 28.852 -3.127 -53.770 1.00 97.75 191 ARG A CA 1
ATOM 1442 C C . ARG A 1 191 ? 29.805 -4.261 -54.144 1.00 97.75 191 ARG A C 1
ATOM 1444 O O . ARG A 1 191 ? 30.344 -4.274 -55.249 1.00 97.75 191 ARG A O 1
ATOM 1451 N N . LEU A 1 192 ? 30.025 -5.216 -53.240 1.00 98.19 192 LEU A N 1
ATOM 1452 C CA . LEU A 1 192 ? 30.865 -6.381 -53.513 1.00 98.19 192 LEU A CA 1
ATOM 1453 C C . LEU A 1 192 ? 30.262 -7.245 -54.626 1.00 98.19 192 LEU A C 1
ATOM 1455 O O . LEU A 1 192 ? 30.991 -7.687 -55.511 1.00 98.19 192 LEU A O 1
ATOM 1459 N N . ARG A 1 193 ? 28.940 -7.433 -54.617 1.00 97.88 193 ARG A N 1
ATOM 1460 C CA . ARG A 1 193 ? 28.200 -8.164 -55.651 1.00 97.88 193 ARG A CA 1
ATOM 1461 C C . ARG A 1 193 ? 28.308 -7.486 -57.017 1.00 97.88 193 ARG A C 1
ATOM 1463 O O . ARG A 1 193 ? 28.501 -8.177 -58.017 1.00 97.88 193 ARG A O 1
ATOM 1470 N N . ASP A 1 194 ? 28.248 -6.158 -57.073 1.00 97.75 194 ASP A N 1
ATOM 1471 C CA . ASP A 1 194 ? 28.439 -5.397 -58.313 1.00 97.75 194 ASP A CA 1
ATOM 1472 C C . ASP A 1 194 ? 29.862 -5.553 -58.865 1.00 97.75 194 ASP A C 1
ATOM 1474 O O . ASP A 1 194 ? 30.059 -5.804 -60.061 1.00 97.75 194 ASP A O 1
ATOM 1478 N N . VAL A 1 195 ? 30.870 -5.472 -57.993 1.00 97.81 195 VAL A N 1
ATOM 1479 C CA . VAL A 1 195 ? 32.268 -5.725 -58.367 1.00 97.81 195 VAL A CA 1
ATOM 1480 C C . VAL A 1 195 ? 32.437 -7.167 -58.850 1.00 97.81 195 VAL A C 1
ATOM 1482 O O . VAL A 1 195 ? 33.007 -7.393 -59.915 1.00 97.81 195 VAL A O 1
ATOM 1485 N N . GLU A 1 196 ? 31.880 -8.150 -58.148 1.00 97.31 196 GLU A N 1
ATOM 1486 C CA . GLU A 1 196 ? 31.933 -9.551 -58.570 1.00 97.31 196 GLU A CA 1
ATOM 1487 C C . GLU A 1 196 ? 31.277 -9.752 -59.944 1.00 97.31 196 GLU A C 1
ATOM 1489 O O . GLU A 1 196 ? 31.831 -10.427 -60.816 1.00 97.31 196 GLU A O 1
ATOM 1494 N N . LEU A 1 197 ? 30.123 -9.128 -60.184 1.00 96.75 197 LEU A N 1
ATOM 1495 C CA . LEU A 1 197 ? 29.426 -9.206 -61.462 1.00 96.75 197 LEU A CA 1
ATOM 1496 C C . LEU A 1 197 ? 30.253 -8.597 -62.601 1.00 96.75 197 LEU A C 1
ATOM 1498 O O . LEU A 1 197 ? 30.307 -9.167 -63.694 1.00 96.75 197 LEU A O 1
ATOM 1502 N N . THR A 1 198 ? 30.907 -7.456 -62.369 1.00 97.12 198 THR A N 1
ATOM 1503 C CA . THR A 1 198 ? 31.784 -6.834 -63.374 1.00 97.12 198 THR A CA 1
ATOM 1504 C C . THR A 1 198 ? 33.011 -7.695 -63.669 1.00 97.12 198 THR A C 1
ATOM 1506 O O . THR A 1 198 ? 33.314 -7.910 -64.844 1.00 97.12 198 THR A O 1
ATOM 1509 N N . VAL A 1 199 ? 33.645 -8.281 -62.649 1.00 96.69 199 VAL A N 1
ATOM 1510 C CA . VAL A 1 199 ? 34.759 -9.228 -62.822 1.00 96.69 199 VAL A CA 1
ATOM 1511 C C . VAL A 1 199 ? 34.307 -10.451 -63.617 1.00 96.69 199 VAL A C 1
ATOM 1513 O O . VAL A 1 199 ? 34.924 -10.773 -64.629 1.00 96.69 199 VAL A O 1
ATOM 1516 N N . ARG A 1 200 ? 33.172 -11.074 -63.269 1.00 94.81 200 ARG A N 1
ATOM 1517 C CA . ARG A 1 200 ? 32.615 -12.214 -64.022 1.00 94.81 200 ARG A CA 1
ATOM 1518 C C . ARG A 1 200 ? 32.341 -11.867 -65.488 1.00 94.81 200 ARG A C 1
ATOM 1520 O O . ARG A 1 200 ? 32.589 -12.689 -66.371 1.00 94.81 200 ARG A O 1
ATOM 1527 N N . ARG A 1 201 ? 31.850 -10.655 -65.773 1.00 93.81 201 ARG A N 1
ATOM 1528 C CA . ARG A 1 201 ? 31.637 -10.173 -67.152 1.00 93.81 201 ARG A CA 1
ATOM 1529 C C . ARG A 1 201 ? 32.957 -10.024 -67.911 1.00 93.81 201 ARG A C 1
ATOM 1531 O O . ARG A 1 201 ? 33.035 -10.468 -69.057 1.00 93.81 201 ARG A O 1
ATOM 1538 N N . MET A 1 202 ? 33.979 -9.438 -67.284 1.00 94.06 202 MET A N 1
ATOM 1539 C CA . MET A 1 202 ? 35.308 -9.271 -67.883 1.00 94.06 202 MET A CA 1
ATOM 1540 C C . MET A 1 202 ? 36.003 -10.614 -68.107 1.00 94.06 202 MET A C 1
ATOM 1542 O O . MET A 1 202 ? 36.500 -10.868 -69.199 1.00 94.06 202 MET A O 1
ATOM 1546 N N . GLU A 1 203 ? 35.976 -11.513 -67.125 1.00 92.56 203 GLU A N 1
ATOM 1547 C CA . GLU A 1 203 ? 36.517 -12.866 -67.262 1.00 92.56 203 GLU A CA 1
ATOM 1548 C C . GLU A 1 203 ? 35.796 -13.654 -68.356 1.00 92.56 203 GLU A C 1
ATOM 1550 O O . GLU A 1 203 ? 36.435 -14.342 -69.150 1.00 92.56 203 GLU A O 1
ATOM 1555 N N . GLY A 1 204 ? 34.469 -13.534 -68.443 1.00 90.81 204 GLY A N 1
ATOM 1556 C CA . GLY A 1 204 ? 33.685 -14.141 -69.514 1.00 90.81 204 GLY A CA 1
ATOM 1557 C C . GLY A 1 204 ? 34.029 -13.585 -70.900 1.00 90.81 204 GLY A C 1
ATOM 1558 O O . GLY A 1 204 ? 34.000 -14.331 -71.876 1.00 90.81 204 GLY A O 1
ATOM 1559 N N . ALA A 1 205 ? 34.363 -12.295 -71.013 1.00 88.81 205 ALA A N 1
ATOM 1560 C CA . ALA A 1 205 ? 34.860 -11.700 -72.255 1.00 88.81 205 ALA A CA 1
ATOM 1561 C C . ALA A 1 205 ? 36.273 -12.191 -72.597 1.00 88.81 205 ALA A C 1
ATOM 1563 O O . ALA A 1 205 ? 36.492 -12.681 -73.701 1.00 88.81 205 ALA A O 1
ATOM 1564 N N . ALA A 1 206 ? 37.190 -12.175 -71.630 1.00 87.81 206 ALA A N 1
ATOM 1565 C CA . ALA A 1 206 ? 38.560 -12.645 -71.809 1.00 87.81 206 ALA A CA 1
ATOM 1566 C C . ALA A 1 206 ? 38.631 -14.140 -72.174 1.00 87.81 206 ALA A C 1
ATOM 1568 O O . ALA A 1 206 ? 39.460 -14.536 -72.989 1.00 87.81 206 ALA A O 1
ATOM 1569 N N . LYS A 1 207 ? 37.758 -14.989 -71.612 1.00 84.50 207 LYS A N 1
ATOM 1570 C CA . LYS A 1 207 ? 37.663 -16.414 -71.984 1.00 84.50 207 LYS A CA 1
ATOM 1571 C C . LYS A 1 207 ? 37.194 -16.603 -73.428 1.00 84.50 207 LYS A C 1
ATOM 1573 O O . LYS A 1 207 ? 37.777 -17.415 -74.143 1.00 84.50 207 LYS A O 1
ATOM 1578 N N . ARG A 1 208 ? 36.216 -15.804 -73.879 1.00 81.88 208 ARG A N 1
ATOM 1579 C CA . ARG A 1 208 ? 35.764 -15.782 -75.281 1.00 81.88 208 ARG A CA 1
ATOM 1580 C C . ARG A 1 208 ? 36.870 -15.322 -76.232 1.00 81.88 208 ARG A C 1
ATOM 1582 O O . ARG A 1 208 ? 37.066 -15.949 -77.264 1.00 81.88 208 ARG A O 1
ATOM 1589 N N . GLU A 1 209 ? 37.623 -14.285 -75.869 1.00 78.12 209 GLU A N 1
ATOM 1590 C CA . GLU A 1 209 ? 38.769 -13.809 -76.663 1.00 78.12 209 GLU A CA 1
ATOM 1591 C C . GLU A 1 209 ? 39.913 -14.828 -76.723 1.00 78.12 209 GLU A C 1
ATOM 1593 O O . GLU A 1 209 ? 40.550 -14.982 -77.760 1.00 78.12 209 GLU A O 1
ATOM 1598 N N . ARG A 1 210 ? 40.153 -15.572 -75.638 1.00 77.81 210 ARG A N 1
ATOM 1599 C CA . ARG A 1 210 ? 41.155 -16.651 -75.597 1.00 77.81 210 ARG A CA 1
ATOM 1600 C C . ARG A 1 210 ? 40.703 -17.945 -76.285 1.00 77.81 210 ARG A C 1
ATOM 1602 O O . ARG A 1 210 ? 41.455 -18.914 -76.262 1.00 77.81 210 ARG A O 1
ATOM 1609 N N . GLY A 1 211 ? 39.504 -17.985 -76.872 1.00 62.47 211 GLY A N 1
ATOM 1610 C CA . GLY A 1 211 ? 38.974 -19.175 -77.543 1.00 62.47 211 GLY A CA 1
ATOM 1611 C C . GLY A 1 211 ? 38.677 -20.347 -76.601 1.00 62.47 211 GLY A C 1
ATOM 1612 O O . GLY A 1 211 ? 38.593 -21.482 -77.055 1.00 62.47 211 GLY A O 1
ATOM 1613 N N . LEU A 1 212 ? 38.534 -20.086 -75.297 1.00 58.97 212 LEU A N 1
ATOM 1614 C CA . LEU A 1 212 ? 38.120 -21.074 -74.301 1.00 58.97 212 LEU A C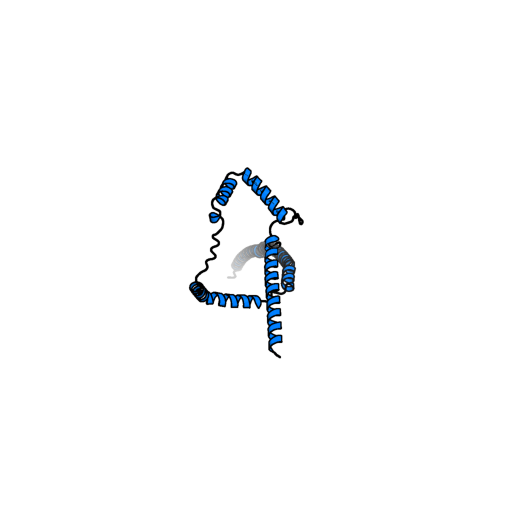A 1
ATOM 1615 C C . LEU A 1 212 ? 36.607 -20.961 -74.094 1.00 58.97 212 LEU A C 1
ATOM 1617 O O . LEU A 1 212 ? 36.137 -20.337 -73.138 1.00 58.97 212 LEU A O 1
ATOM 1621 N N . VAL A 1 213 ? 35.866 -21.552 -75.029 1.00 49.84 213 VAL A N 1
ATOM 1622 C CA . VAL A 1 213 ? 34.477 -22.000 -74.862 1.00 49.84 213 VAL A CA 1
ATOM 1623 C C . VAL A 1 213 ? 34.433 -23.462 -75.263 1.00 49.84 213 VAL A C 1
ATOM 1625 O O . VAL A 1 213 ? 34.959 -23.768 -76.355 1.00 49.84 213 VAL A O 1
#

pLDDT: mean 81.35, std 16.53, range [36.16, 98.62]

Secondary structure (DSSP, 8-state):
--HHHHHHHHHHHHHHHHHHHHHHHHHHHHHHHH--TTS--SS--S---TT--HHHHHHHHHHHHHHHHHH-HHHHHHHHHHHH-HHHHS---------HHHHHHHHHHHHHHHHHHHHHHHHHHHSPPPPHHHHHHHHHHHHHHHHHHHHHHHHHHHHHHHHHHHHHHHHHHIIIIIIHHHHHHHHHHHHHHHHHHHHHHHHHHHHHHTT--

Foldseek 3Di:
DPPVVVVVVVVVVVVVVVVVVVVVVVVVVVCVQVPDPPVPPDDDDDDDPPPDRSVNVVVVVVVVLVVVVVVDVVSVVVVVCCVVCVPVPPPPPCPVPDPVVVVVVVCVVCVVVVVVVVVVVVVVVVDDDPDVVVVVVVVVCVVVVVVVVVVVVVVVVVVVVVVVVVVVVVVCCCVCPVVVVVVVVVVVVVVVVVVVVVVVVVVVVVCVVVVND

Radius of gyration: 49.39 Å; chains: 1; bounding box: 93×64×148 Å

Sequence (213 aa):
MNANSSAMTNTTMADHQTVQDLQARLKRLTFAIHGDGSARTGLPSPTQNHGSHPAAQIKDLRRQLQSLASRSGAVNEVLQLQATYPEVLSPPTSNVTLPPTALAALVVSHARLYESLSAQLNTLQSLSVPDAAALTALSALQPRVSKASDRQQQQAREFAELRARSAAVVEQWYVGGVLGMGEKWAEWEERLRDVELTVRRMEGAAKRERGLV